Protein AF-A0A357B5M3-F1 (afdb_monomer)

Solvent-accessible surface area (backbone atoms only — not comparable to full-atom values): 11924 Å² total; per-residue (Å²): 142,84,88,86,86,82,81,76,85,78,74,76,58,60,65,60,53,53,30,57,77,68,44,47,56,56,53,51,52,48,52,53,52,46,70,46,40,55,79,72,40,56,68,73,55,37,76,42,39,46,74,72,49,69,55,94,36,32,37,34,30,29,18,61,39,66,69,58,34,52,59,49,55,77,48,38,65,62,49,44,50,53,50,23,57,75,67,75,37,92,61,58,81,45,78,45,68,43,78,40,92,61,85,69,78,75,75,69,77,79,70,73,77,51,83,64,67,63,63,76,70,61,90,83,50,64,88,79,45,78,66,83,55,40,68,53,49,54,50,50,52,52,53,48,53,40,50,40,55,51,39,42,75,73,70,26,46,60,12,76,82,81,58,47,58,29,86,64,88,81,79,49,59,31,72,66,62,67,6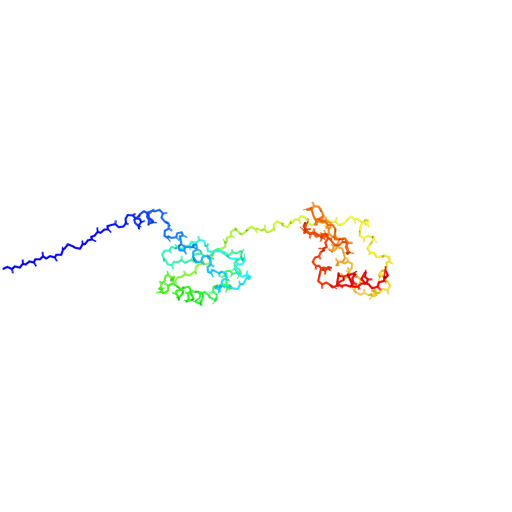9,67,53,73,69,71,64,69,72,68,66,74,81,76,71,134

Structure (mmCIF, N/CA/C/O backbone):
data_AF-A0A357B5M3-F1
#
_entry.id   AF-A0A357B5M3-F1
#
loop_
_atom_site.group_PDB
_atom_site.id
_atom_site.type_symbol
_atom_site.label_atom_id
_atom_site.label_alt_id
_atom_site.label_comp_id
_atom_site.label_asym_id
_atom_site.label_entity_id
_atom_site.label_seq_id
_atom_site.pdbx_PDB_ins_code
_atom_site.Cartn_x
_atom_site.Cartn_y
_atom_site.Cartn_z
_atom_site.occupancy
_atom_site.B_iso_or_equiv
_atom_site.auth_seq_id
_atom_site.auth_comp_id
_atom_site.auth_asym_id
_atom_site.auth_atom_id
_atom_site.pdbx_PDB_model_num
ATOM 1 N N . MET A 1 1 ? -26.987 5.332 65.305 1.00 38.72 1 MET A N 1
ATOM 2 C CA . MET A 1 1 ? -25.862 6.065 64.687 1.00 38.72 1 MET A CA 1
ATOM 3 C C . MET A 1 1 ? -25.404 5.285 63.466 1.00 38.72 1 MET A C 1
ATOM 5 O O . MET A 1 1 ? -24.735 4.279 63.637 1.00 38.72 1 MET A O 1
ATOM 9 N N . PHE A 1 2 ? -25.804 5.698 62.264 1.00 34.47 2 PHE A N 1
ATOM 10 C CA . PHE A 1 2 ? -25.263 5.166 61.011 1.00 34.47 2 PHE A CA 1
ATOM 11 C C . PHE A 1 2 ? -24.730 6.348 60.206 1.00 34.47 2 PHE A C 1
ATOM 13 O O . PHE A 1 2 ? -25.497 7.199 59.765 1.00 34.47 2 PHE A O 1
ATOM 20 N N . THR A 1 3 ? -23.412 6.435 60.084 1.00 36.38 3 THR A N 1
ATOM 21 C CA . THR A 1 3 ? -22.715 7.397 59.231 1.00 36.38 3 THR A CA 1
ATOM 22 C C . THR A 1 3 ? -22.584 6.794 57.837 1.00 36.38 3 THR A C 1
ATOM 24 O O . THR A 1 3 ? -21.816 5.862 57.617 1.00 36.38 3 THR A O 1
ATOM 27 N N . ILE A 1 4 ? -23.363 7.315 56.889 1.00 45.50 4 ILE A N 1
ATOM 28 C CA . ILE A 1 4 ? -23.175 7.061 55.460 1.00 45.50 4 ILE A CA 1
ATOM 29 C C . ILE A 1 4 ? -22.206 8.127 54.951 1.00 45.50 4 ILE A C 1
ATOM 31 O O . ILE A 1 4 ? -22.577 9.292 54.829 1.00 45.50 4 ILE A O 1
ATOM 35 N N . THR A 1 5 ? -20.976 7.726 54.640 1.00 46.34 5 THR A N 1
ATOM 36 C CA . THR A 1 5 ? -20.009 8.577 53.938 1.00 46.34 5 THR A CA 1
ATOM 37 C C . THR A 1 5 ? -19.699 7.941 52.591 1.00 46.34 5 THR A C 1
ATOM 39 O O . THR A 1 5 ? -18.803 7.112 52.478 1.00 46.34 5 THR A O 1
ATOM 42 N N . ILE A 1 6 ? -20.445 8.326 51.556 1.00 50.06 6 ILE A N 1
ATOM 43 C CA . ILE A 1 6 ? -20.036 8.118 50.164 1.00 50.06 6 ILE A CA 1
ATOM 44 C C . ILE A 1 6 ? -20.149 9.468 49.464 1.00 50.06 6 ILE A C 1
ATOM 46 O O . ILE A 1 6 ? -21.193 9.826 48.932 1.00 50.06 6 ILE A O 1
ATOM 50 N N . ILE A 1 7 ? -19.058 10.230 49.482 1.00 44.91 7 ILE A N 1
ATOM 51 C CA . ILE A 1 7 ? -18.835 11.314 48.525 1.00 44.91 7 ILE A CA 1
ATOM 52 C C . ILE A 1 7 ? -17.726 10.809 47.607 1.00 44.91 7 ILE A C 1
ATOM 54 O O . ILE A 1 7 ? -16.539 11.024 47.845 1.00 44.91 7 ILE A O 1
ATOM 58 N N . LEU A 1 8 ? -18.124 10.040 46.590 1.00 46.31 8 LEU A N 1
ATOM 59 C CA . LEU A 1 8 ? -17.247 9.724 45.473 1.00 46.31 8 LEU A CA 1
ATOM 60 C C . LEU A 1 8 ? -17.002 11.020 44.705 1.00 46.31 8 LEU A C 1
ATOM 62 O O . LEU A 1 8 ? -17.921 11.664 44.201 1.00 46.31 8 LEU A O 1
ATOM 66 N N . ASN A 1 9 ? -15.731 11.393 44.680 1.00 45.12 9 ASN A N 1
ATOM 67 C CA . ASN A 1 9 ? -15.162 12.556 44.028 1.00 45.12 9 ASN A CA 1
ATOM 68 C C . ASN A 1 9 ? -15.355 12.420 42.505 1.00 45.12 9 ASN A C 1
ATOM 70 O O . ASN A 1 9 ? -14.485 11.919 41.795 1.00 45.12 9 ASN A O 1
ATOM 74 N N . ASN A 1 10 ? -16.532 12.799 42.004 1.00 49.50 10 ASN A N 1
ATOM 75 C CA . ASN A 1 10 ? -16.871 12.757 40.585 1.00 49.50 10 ASN A CA 1
ATOM 76 C C . ASN A 1 10 ? -16.259 13.981 39.890 1.00 49.50 10 ASN A C 1
ATOM 78 O O . ASN A 1 10 ? -16.941 14.949 39.552 1.00 49.50 10 ASN A O 1
ATOM 82 N N . LYS A 1 11 ? -14.929 13.977 39.759 1.00 51.88 11 LYS A N 1
ATOM 83 C CA . LYS A 1 11 ? -14.200 14.986 38.993 1.00 51.88 11 LYS A CA 1
ATOM 84 C C . LYS A 1 11 ? -14.450 14.676 37.521 1.00 51.88 11 LYS A C 1
ATOM 86 O O . LYS A 1 11 ? -13.760 13.858 36.926 1.00 51.88 11 LYS A O 1
ATOM 91 N N . ILE A 1 12 ? -15.508 15.273 36.981 1.00 58.16 12 ILE A N 1
ATOM 92 C CA . ILE A 1 12 ? -15.841 15.205 35.561 1.00 58.16 12 ILE A CA 1
ATOM 93 C C . ILE A 1 12 ? -14.609 15.687 34.790 1.00 58.16 12 ILE A C 1
ATOM 95 O O . ILE A 1 12 ? -14.233 16.858 34.881 1.00 58.16 12 ILE A O 1
ATOM 99 N N . ASP A 1 13 ? -13.946 14.767 34.090 1.00 66.88 13 ASP A N 1
ATOM 100 C CA . ASP A 1 13 ? -12.761 15.079 33.303 1.00 66.88 13 ASP A CA 1
ATOM 101 C C . ASP A 1 13 ? -13.209 15.749 32.000 1.00 66.88 13 ASP A C 1
ATOM 103 O O . ASP A 1 13 ? -13.539 15.112 30.998 1.00 66.88 13 ASP A O 1
ATOM 107 N N . TRP A 1 14 ? -13.318 17.077 32.048 1.00 61.09 14 TRP A N 1
ATOM 108 C CA . TRP A 1 14 ? -13.760 17.907 30.927 1.00 61.09 14 TRP A CA 1
ATOM 109 C C . TRP A 1 14 ? -12.903 17.709 29.674 1.00 61.09 14 TRP A C 1
ATOM 111 O O . TRP A 1 14 ? -13.393 17.919 28.566 1.00 61.09 14 TRP A O 1
ATOM 121 N N . ILE A 1 15 ? -11.654 17.263 29.834 1.00 63.81 15 ILE A N 1
ATOM 122 C CA . ILE A 1 15 ? -10.759 16.937 28.724 1.00 63.81 15 ILE A CA 1
ATOM 123 C C . ILE A 1 15 ? -11.294 15.727 27.958 1.00 63.81 15 ILE A C 1
ATOM 125 O O . ILE A 1 15 ? -11.363 15.774 26.733 1.00 63.81 15 ILE A O 1
ATOM 129 N N . ASP A 1 16 ? -11.751 14.687 28.655 1.00 60.06 16 ASP A N 1
ATOM 130 C CA . ASP A 1 16 ? -12.346 13.501 28.032 1.00 60.06 16 ASP A CA 1
ATOM 131 C C . ASP A 1 16 ? -13.676 13.826 27.336 1.00 60.06 16 ASP A C 1
ATOM 133 O O . ASP A 1 16 ? -13.957 13.316 26.246 1.00 60.06 16 ASP A O 1
ATOM 137 N N . ILE A 1 17 ? -14.482 14.720 27.919 1.00 62.97 17 ILE A N 1
ATOM 138 C CA . ILE A 1 17 ? -15.738 15.183 27.309 1.00 62.97 17 ILE A CA 1
ATOM 139 C C . ILE A 1 17 ? -15.458 15.981 26.033 1.00 62.97 17 ILE A C 1
ATOM 141 O O . ILE A 1 17 ? -16.047 15.686 24.994 1.00 62.97 17 ILE A O 1
ATOM 145 N N . LEU A 1 18 ? -14.536 16.945 26.076 1.00 57.81 18 LEU A N 1
ATOM 146 C CA . LEU A 1 18 ? -14.163 17.754 24.913 1.00 57.81 18 LEU A CA 1
ATOM 147 C C . LEU A 1 18 ? -13.449 16.922 23.840 1.00 57.81 18 LEU A C 1
ATOM 149 O O . LEU A 1 18 ? -13.677 17.127 22.647 1.00 57.81 18 LEU A O 1
ATOM 153 N N . ALA A 1 19 ? -12.624 15.950 24.233 1.00 60.03 19 ALA A N 1
ATOM 154 C CA . ALA A 1 19 ? -11.964 15.034 23.309 1.00 60.03 19 ALA A CA 1
ATOM 155 C C . ALA A 1 19 ? -12.961 14.108 22.599 1.00 60.03 19 ALA A C 1
ATOM 157 O O . ALA A 1 19 ? -12.800 13.833 21.407 1.00 60.03 19 ALA A O 1
ATOM 158 N N . ASN A 1 20 ? -14.009 13.661 23.299 1.00 60.47 20 ASN A N 1
ATOM 159 C CA . ASN A 1 20 ? -15.094 12.888 22.700 1.00 60.47 20 ASN A CA 1
ATOM 160 C C . ASN A 1 20 ? -15.997 13.750 21.808 1.00 60.47 20 ASN A C 1
ATOM 162 O O . ASN A 1 20 ? -16.301 13.337 20.691 1.00 60.47 20 ASN A O 1
ATOM 166 N N . GLN A 1 21 ? -16.388 14.948 22.256 1.00 61.28 21 GLN A N 1
ATOM 167 C CA . GLN A 1 21 ? -17.252 15.854 21.486 1.00 61.28 21 GLN A CA 1
ATOM 168 C C . GLN A 1 21 ? -16.599 16.314 20.176 1.00 61.28 21 GLN A C 1
ATOM 170 O O . GLN A 1 21 ? -17.284 16.447 19.167 1.00 61.28 21 GLN A O 1
ATOM 175 N N . ASN A 1 22 ? -15.274 16.478 20.167 1.00 61.12 22 ASN A N 1
ATOM 176 C CA . ASN A 1 22 ? -14.520 16.892 18.982 1.00 61.12 22 ASN A CA 1
ATOM 177 C C . ASN A 1 22 ? -13.958 15.718 18.159 1.00 61.12 22 ASN A C 1
ATOM 179 O O . ASN A 1 22 ? -13.207 15.938 17.211 1.00 61.12 22 ASN A O 1
ATOM 183 N N . GLY A 1 23 ? -14.258 14.463 18.518 1.00 66.06 23 GLY A N 1
ATOM 184 C CA . GLY A 1 23 ? -13.745 13.282 17.810 1.00 66.06 23 GLY A CA 1
ATOM 185 C C . GLY A 1 23 ? -12.222 13.083 17.894 1.00 66.06 23 GLY A C 1
ATOM 186 O O . GLY A 1 23 ? -11.675 12.239 17.183 1.00 66.06 23 GLY A O 1
ATOM 187 N N . LEU A 1 24 ? -11.529 13.814 18.775 1.00 72.94 24 LEU A N 1
ATOM 188 C CA . LEU A 1 24 ? -10.069 13.775 18.935 1.00 72.94 24 LEU A CA 1
ATOM 189 C C . LEU A 1 24 ? -9.580 12.390 19.360 1.00 72.94 24 LEU A C 1
ATOM 191 O O . LEU A 1 24 ? -8.528 11.941 18.913 1.00 72.94 24 LEU A O 1
ATOM 195 N N . ARG A 1 25 ? -10.372 11.676 20.168 1.00 73.62 25 ARG A N 1
ATOM 196 C CA . ARG A 1 25 ? -10.047 10.308 20.589 1.00 73.62 25 ARG A CA 1
ATOM 197 C C . ARG A 1 25 ? -10.037 9.334 19.409 1.00 73.62 25 ARG A C 1
ATOM 199 O O . ARG A 1 25 ? -9.104 8.548 19.277 1.00 73.62 25 ARG A O 1
ATOM 206 N N . ALA A 1 26 ? -11.021 9.443 18.516 1.00 73.81 26 ALA A N 1
ATOM 207 C CA . ALA A 1 26 ? -11.081 8.635 17.301 1.00 73.81 26 ALA A CA 1
ATOM 208 C C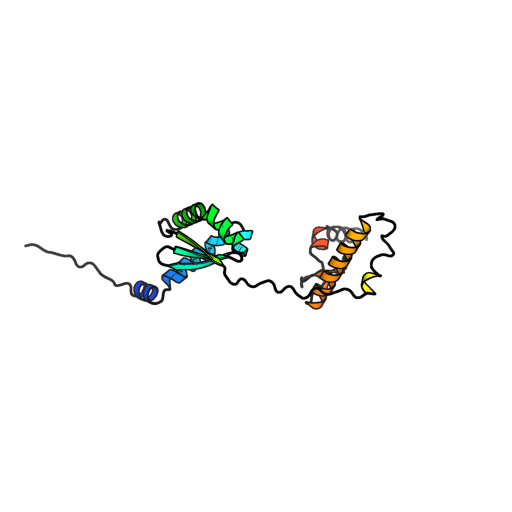 . ALA A 1 26 ? -9.933 8.982 16.340 1.00 73.81 26 ALA A C 1
ATOM 210 O O . ALA A 1 26 ? -9.322 8.087 15.761 1.00 73.81 26 ALA A O 1
ATOM 211 N N . ALA A 1 27 ? -9.592 10.268 16.209 1.00 77.81 27 ALA A N 1
ATOM 212 C CA . ALA A 1 27 ? -8.460 10.709 15.398 1.00 77.81 27 ALA A CA 1
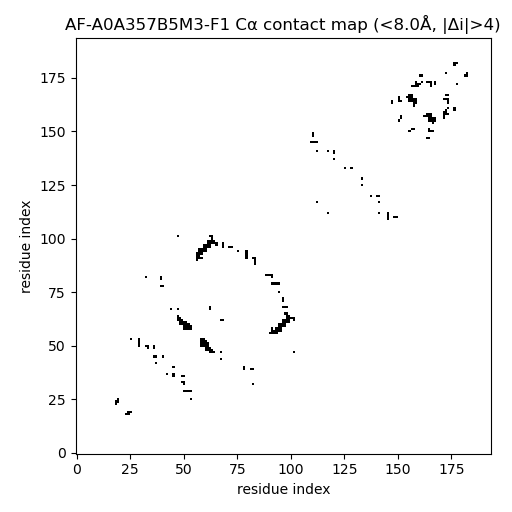ATOM 213 C C . ALA A 1 27 ? -7.116 10.188 15.939 1.00 77.81 27 ALA A C 1
ATOM 215 O O . ALA A 1 27 ? -6.305 9.681 15.164 1.00 77.81 27 ALA A O 1
ATOM 216 N N . ALA A 1 28 ? -6.901 10.243 17.257 1.00 84.69 28 ALA A N 1
ATOM 217 C CA . ALA A 1 28 ? -5.705 9.702 17.904 1.00 84.69 28 ALA A CA 1
ATOM 218 C C . ALA A 1 28 ? -5.584 8.184 17.696 1.00 84.69 28 ALA A C 1
ATOM 220 O O . ALA A 1 28 ? -4.521 7.689 17.334 1.00 84.69 28 ALA A O 1
ATOM 221 N N . GLN A 1 29 ? -6.696 7.458 17.832 1.00 84.56 29 GLN A N 1
ATOM 222 C CA . GLN A 1 29 ? -6.748 6.013 17.595 1.00 84.56 29 GLN A CA 1
ATOM 223 C C . GLN A 1 29 ? -6.435 5.661 16.137 1.00 84.56 29 GLN A C 1
ATOM 225 O O . GLN A 1 29 ? -5.662 4.744 15.867 1.00 84.56 29 GLN A O 1
ATOM 230 N N . ILE A 1 30 ? -6.990 6.411 15.181 1.00 90.12 30 ILE A N 1
ATOM 231 C CA . ILE A 1 30 ? -6.671 6.242 13.760 1.00 90.12 30 ILE A CA 1
ATOM 232 C C . ILE A 1 30 ? -5.186 6.516 13.509 1.00 90.12 30 ILE A C 1
ATOM 234 O O . ILE A 1 30 ? -4.553 5.747 12.791 1.00 90.12 30 ILE A O 1
ATOM 238 N N . ALA A 1 31 ? -4.621 7.571 14.100 1.00 89.06 31 ALA A N 1
ATOM 239 C CA . ALA A 1 31 ? -3.208 7.905 13.946 1.00 89.06 31 ALA A CA 1
ATOM 240 C C . ALA A 1 31 ? -2.294 6.794 14.487 1.00 89.06 31 ALA A C 1
ATOM 242 O O . ALA A 1 31 ? -1.324 6.421 13.828 1.00 89.06 31 ALA A O 1
ATOM 243 N N . GLU A 1 32 ? -2.637 6.213 15.635 1.00 91.50 32 GLU A N 1
ATOM 244 C CA . GLU A 1 32 ? -1.884 5.112 16.235 1.00 91.50 32 GLU A CA 1
ATOM 245 C C . GLU A 1 32 ? -1.944 3.841 15.375 1.00 91.50 32 GLU A C 1
ATOM 247 O O . GLU A 1 32 ? -0.908 3.262 15.037 1.00 91.50 32 GLU A O 1
ATOM 252 N N . ILE A 1 33 ? -3.143 3.446 14.927 1.00 93.38 33 ILE A N 1
ATOM 253 C CA . ILE A 1 33 ? -3.315 2.298 14.021 1.00 93.38 33 ILE A CA 1
ATOM 254 C C . ILE A 1 33 ? -2.590 2.551 12.693 1.00 93.38 33 ILE A C 1
ATOM 256 O O . ILE A 1 33 ? -1.934 1.652 12.167 1.00 93.38 33 ILE A O 1
ATOM 260 N N . SER A 1 34 ? -2.665 3.773 12.162 1.00 93.38 34 SER A N 1
ATOM 261 C CA . SER A 1 34 ? -1.972 4.177 10.936 1.00 93.38 34 SER A CA 1
ATOM 262 C C . SER A 1 34 ? -0.451 4.058 11.082 1.00 93.38 34 SER A C 1
ATOM 264 O O . SER A 1 34 ? 0.210 3.523 10.194 1.00 93.38 34 SER A O 1
ATOM 266 N N . GLY A 1 35 ? 0.108 4.451 12.232 1.00 92.81 35 GLY A N 1
ATOM 267 C CA . GLY A 1 35 ? 1.532 4.284 12.535 1.00 92.81 35 GLY A CA 1
ATOM 268 C C . GLY A 1 35 ? 1.969 2.819 12.656 1.00 92.81 35 GLY A C 1
ATOM 269 O O . GLY A 1 35 ? 3.090 2.469 12.280 1.00 92.81 35 GLY A O 1
ATOM 270 N N . LEU A 1 36 ? 1.085 1.940 13.136 1.00 94.06 36 LEU A N 1
ATOM 271 C CA . LEU A 1 36 ? 1.343 0.499 13.225 1.00 94.06 36 LEU A CA 1
ATOM 272 C C . LEU A 1 36 ? 1.150 -0.234 11.892 1.00 94.06 36 LEU A C 1
ATOM 274 O O . LEU A 1 36 ? 1.754 -1.289 11.688 1.00 94.06 36 LEU A O 1
ATOM 278 N N . TRP A 1 37 ? 0.350 0.315 10.977 1.00 95.06 37 TRP A N 1
ATOM 279 C CA . TRP A 1 37 ? -0.048 -0.341 9.732 1.00 95.06 37 TRP A CA 1
ATOM 280 C C . TRP A 1 37 ? 1.131 -0.926 8.929 1.00 95.06 37 TRP A C 1
ATOM 282 O O . TRP A 1 37 ? 1.087 -2.124 8.633 1.00 95.06 37 TRP A O 1
ATOM 292 N N . PRO A 1 38 ? 2.243 -0.200 8.671 1.00 94.12 38 PRO A N 1
ATOM 293 C CA . PRO A 1 38 ? 3.373 -0.732 7.900 1.00 94.12 38 PRO A CA 1
ATOM 294 C C . PRO A 1 38 ? 4.120 -1.896 8.563 1.00 94.12 38 PRO A C 1
ATOM 296 O O . PRO A 1 38 ? 4.884 -2.586 7.895 1.00 94.12 38 PRO A O 1
ATOM 299 N N . ARG A 1 39 ? 3.937 -2.105 9.873 1.00 94.25 39 ARG A N 1
ATOM 300 C CA . ARG A 1 39 ? 4.517 -3.238 10.615 1.00 94.25 39 ARG A CA 1
ATOM 301 C C . ARG A 1 39 ? 3.603 -4.462 10.601 1.00 94.25 39 ARG A C 1
ATOM 303 O O . ARG A 1 39 ? 4.071 -5.584 10.775 1.00 94.25 39 ARG A O 1
ATOM 310 N N . LEU A 1 40 ? 2.301 -4.244 10.430 1.00 94.31 40 LEU A N 1
ATOM 311 C CA . LEU A 1 40 ? 1.289 -5.298 10.409 1.00 94.31 40 LEU A CA 1
ATOM 312 C C . LEU A 1 40 ? 1.198 -5.966 9.037 1.00 94.31 40 LEU A C 1
ATOM 314 O O . LEU A 1 40 ? 1.025 -7.185 8.962 1.00 94.31 40 LEU A O 1
ATOM 318 N N . VAL A 1 41 ? 1.333 -5.175 7.970 1.00 94.62 41 VAL A N 1
ATOM 319 C CA . VAL A 1 41 ? 1.278 -5.639 6.579 1.00 94.62 41 VAL A CA 1
ATOM 320 C C . VAL A 1 41 ? 2.655 -5.579 5.914 1.00 94.62 41 VAL A C 1
ATOM 322 O O . VAL A 1 41 ? 3.559 -4.894 6.380 1.00 94.62 41 VAL A O 1
ATOM 325 N N . LYS A 1 42 ? 2.842 -6.302 4.802 1.00 91.56 42 LYS A N 1
ATOM 326 C CA . LYS A 1 42 ? 4.108 -6.253 4.046 1.00 91.56 42 LYS A CA 1
ATOM 327 C C . LYS A 1 42 ? 4.310 -4.865 3.406 1.00 91.56 42 LYS A C 1
ATOM 329 O O . LYS A 1 42 ? 3.313 -4.230 3.052 1.00 91.56 42 LYS A O 1
ATOM 334 N N . PRO A 1 43 ? 5.561 -4.432 3.143 1.00 89.38 43 PRO A N 1
ATOM 335 C CA . PRO A 1 43 ? 5.853 -3.104 2.590 1.00 89.38 43 PRO A CA 1
ATOM 336 C C . PRO A 1 43 ? 5.069 -2.746 1.317 1.00 89.38 43 PRO A C 1
ATOM 338 O O . PRO A 1 43 ? 4.595 -1.622 1.184 1.00 89.38 43 PRO A O 1
ATOM 341 N N . LEU A 1 44 ? 4.864 -3.711 0.411 1.00 89.75 44 LEU A N 1
ATOM 342 C CA . LEU A 1 44 ? 4.081 -3.506 -0.815 1.00 89.75 44 LEU A CA 1
ATOM 343 C C . LEU A 1 44 ? 2.614 -3.153 -0.524 1.00 89.75 44 LEU A C 1
ATOM 345 O O . LEU A 1 44 ? 2.067 -2.237 -1.132 1.00 89.75 44 LEU A O 1
ATOM 349 N N . PHE A 1 45 ? 1.990 -3.838 0.437 1.00 94.12 45 PHE A N 1
ATOM 350 C CA . PHE A 1 45 ? 0.618 -3.547 0.849 1.00 94.12 45 PHE A CA 1
ATOM 351 C C . PHE A 1 45 ? 0.525 -2.229 1.607 1.00 94.12 45 PHE A C 1
ATOM 353 O O . PHE A 1 45 ? -0.424 -1.482 1.391 1.00 94.12 45 PHE A O 1
ATOM 360 N N . ALA A 1 46 ? 1.512 -1.915 2.448 1.00 94.06 46 ALA A N 1
ATOM 361 C CA . ALA A 1 46 ? 1.561 -0.650 3.177 1.00 94.06 46 ALA A CA 1
ATOM 362 C C . ALA A 1 46 ? 1.622 0.557 2.228 1.00 94.06 46 ALA A C 1
ATOM 364 O O . ALA A 1 46 ? 0.963 1.559 2.467 1.00 94.06 46 ALA A O 1
ATOM 365 N N . ALA A 1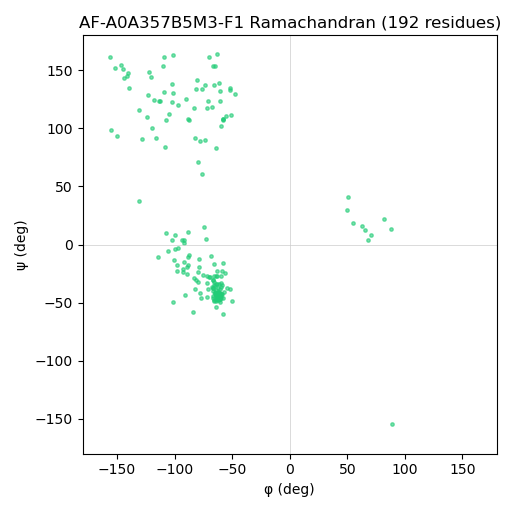 47 ? 2.365 0.449 1.123 1.00 90.62 47 ALA A N 1
ATOM 366 C CA . ALA A 1 47 ? 2.437 1.507 0.116 1.00 90.62 47 ALA A CA 1
ATOM 367 C C . ALA A 1 47 ? 1.123 1.683 -0.670 1.00 90.62 47 ALA A C 1
ATOM 369 O O . ALA A 1 47 ? 0.831 2.772 -1.162 1.00 90.62 47 ALA A O 1
ATOM 370 N N . ALA A 1 48 ? 0.336 0.614 -0.799 1.00 93.50 48 ALA A N 1
ATOM 371 C CA . ALA A 1 48 ? -0.877 0.577 -1.610 1.00 93.50 48 ALA A CA 1
ATOM 372 C C . ALA A 1 48 ? -2.180 0.568 -0.791 1.00 93.50 48 ALA A C 1
ATOM 374 O O . ALA A 1 48 ? -3.258 0.333 -1.343 1.00 93.50 48 ALA A O 1
ATOM 375 N N . SER A 1 49 ? -2.096 0.802 0.519 1.00 96.19 49 SER A N 1
ATOM 376 C CA . SER A 1 49 ? -3.250 0.878 1.409 1.00 96.19 49 SER A CA 1
ATOM 377 C C . SER A 1 49 ? -3.036 1.917 2.503 1.00 96.19 49 SER A C 1
ATOM 379 O O . SER A 1 49 ? -1.909 2.189 2.905 1.00 96.19 49 SER A O 1
ATOM 381 N N . ARG A 1 50 ? -4.122 2.513 2.993 1.00 95.00 50 ARG A N 1
ATOM 382 C CA . ARG A 1 50 ? -4.088 3.467 4.105 1.00 95.00 50 ARG A CA 1
ATOM 383 C C . ARG A 1 50 ? -5.319 3.312 4.980 1.00 95.00 50 ARG A C 1
ATOM 385 O O . ARG A 1 50 ? -6.418 3.071 4.485 1.00 95.00 50 ARG A O 1
ATOM 392 N N . VAL A 1 51 ? -5.143 3.481 6.282 1.00 96.25 51 VAL A N 1
ATOM 393 C CA . VAL A 1 51 ? -6.262 3.506 7.226 1.00 96.25 51 VAL A CA 1
ATOM 394 C C . VAL A 1 51 ? -7.031 4.811 7.024 1.00 96.25 51 VAL A C 1
ATOM 396 O O . VAL A 1 51 ? -6.441 5.886 7.080 1.00 96.25 51 VAL A O 1
ATOM 399 N N . SER A 1 52 ? -8.332 4.713 6.753 1.00 94.38 52 SER A N 1
ATOM 400 C CA . SER A 1 52 ? -9.190 5.864 6.444 1.00 94.38 52 SER A CA 1
ATOM 401 C C . SER A 1 52 ? -10.034 6.270 7.648 1.00 94.38 52 SER A C 1
ATOM 403 O O . SER A 1 52 ? -10.058 7.434 8.043 1.00 94.38 52 SER A O 1
ATOM 405 N N . SER A 1 53 ? -10.706 5.307 8.283 1.00 93.75 53 SER A N 1
ATOM 406 C CA . SER A 1 53 ? -11.527 5.592 9.458 1.00 93.75 53 SER A CA 1
ATOM 407 C C . SER A 1 53 ? -11.726 4.372 10.344 1.00 93.75 53 SER A C 1
ATOM 409 O O . SER A 1 53 ? -11.564 3.232 9.912 1.00 93.75 53 SER A O 1
ATOM 411 N N . LEU A 1 54 ? -12.117 4.622 11.590 1.00 92.94 54 LEU A N 1
ATOM 412 C CA . LEU A 1 54 ? -12.561 3.602 12.523 1.00 92.94 54 LEU A CA 1
ATOM 413 C C . LEU A 1 54 ? -13.884 4.050 13.141 1.00 92.94 54 LEU A C 1
ATOM 415 O O . LEU A 1 54 ? -13.940 5.076 13.818 1.00 92.94 54 LEU A O 1
ATOM 419 N N . ARG A 1 55 ? -14.961 3.304 12.883 1.00 90.44 55 ARG A N 1
ATOM 420 C CA . ARG A 1 55 ? -16.303 3.607 13.405 1.00 90.44 55 ARG A CA 1
ATOM 421 C C . ARG A 1 55 ? -16.989 2.324 13.831 1.00 90.44 55 ARG A C 1
ATOM 423 O O . ARG A 1 55 ? -16.950 1.348 13.094 1.00 90.44 55 ARG A O 1
ATOM 430 N N . ASN A 1 56 ? -17.623 2.320 15.003 1.00 90.12 56 ASN A N 1
ATOM 431 C CA . ASN A 1 56 ? -18.368 1.165 15.522 1.00 90.12 56 ASN A CA 1
ATOM 432 C C . ASN A 1 56 ? -17.560 -0.148 15.490 1.00 90.12 56 ASN A C 1
ATOM 434 O O . ASN A 1 56 ? -18.085 -1.196 15.125 1.00 90.12 56 ASN A O 1
ATOM 438 N N . HIS A 1 57 ? -16.269 -0.085 15.839 1.00 92.88 57 HIS A N 1
ATOM 439 C CA . HIS A 1 57 ? -15.331 -1.217 15.775 1.00 92.88 57 HIS A CA 1
ATOM 440 C C . HIS A 1 57 ? -15.083 -1.788 14.365 1.00 92.88 57 HIS A C 1
ATOM 442 O O . HIS A 1 57 ? -14.550 -2.893 14.234 1.00 92.88 57 HIS A O 1
ATOM 448 N N . VAL A 1 58 ? -15.443 -1.046 13.315 1.00 95.44 58 VAL A N 1
ATOM 449 C CA . VAL A 1 58 ? -15.166 -1.374 11.915 1.00 95.44 58 VAL A CA 1
ATOM 450 C C . VAL A 1 58 ? -14.040 -0.479 11.409 1.00 95.44 58 VAL A C 1
ATOM 452 O O . VAL A 1 58 ? -14.207 0.738 11.281 1.00 95.44 58 VAL A O 1
ATOM 455 N N . LEU A 1 59 ? -12.883 -1.082 11.136 1.00 96.19 59 LEU A N 1
ATOM 456 C CA . LEU A 1 59 ? -11.738 -0.391 10.552 1.00 96.19 59 LEU A CA 1
ATOM 457 C C . LEU A 1 59 ? -11.917 -0.323 9.037 1.00 96.19 59 LEU A C 1
ATOM 459 O O . LEU A 1 59 ? -11.955 -1.352 8.369 1.00 96.19 59 LEU A O 1
ATOM 463 N N . THR A 1 60 ? -12.007 0.882 8.490 1.00 97.25 60 THR A N 1
ATOM 464 C CA . THR A 1 60 ? -12.074 1.103 7.045 1.00 97.25 60 THR A CA 1
ATOM 465 C C . THR A 1 60 ? -10.687 1.425 6.515 1.00 97.25 60 THR A C 1
ATOM 467 O O . THR A 1 60 ? -10.066 2.414 6.915 1.00 97.25 60 THR A O 1
ATOM 470 N N . VAL A 1 61 ? -10.214 0.593 5.595 1.00 97.44 61 VAL A N 1
ATOM 471 C CA . VAL A 1 61 ? -8.921 0.719 4.929 1.00 97.44 61 VAL A CA 1
ATOM 472 C C . VAL A 1 61 ? -9.167 1.017 3.459 1.00 97.44 61 VAL A C 1
ATOM 474 O O . VAL A 1 61 ? -9.839 0.265 2.755 1.00 97.44 61 VAL A O 1
ATOM 477 N N . GLU A 1 62 ? -8.614 2.124 2.990 1.00 97.50 62 GLU A N 1
ATOM 478 C CA . GLU A 1 62 ? -8.594 2.452 1.572 1.00 97.50 62 GLU A CA 1
ATOM 479 C C . GLU A 1 62 ? -7.456 1.701 0.885 1.00 97.50 62 GLU A C 1
ATOM 481 O O . GLU A 1 62 ? -6.330 1.688 1.381 1.00 97.50 62 GLU A O 1
ATOM 486 N N . VAL A 1 63 ? -7.739 1.098 -0.267 1.00 97.50 63 VAL A N 1
ATOM 487 C CA . VAL A 1 63 ? -6.776 0.348 -1.082 1.00 97.50 63 VAL A CA 1
ATOM 488 C C . VAL A 1 63 ? -6.672 0.928 -2.488 1.00 97.50 63 VAL A C 1
ATOM 490 O O . VAL A 1 63 ? -7.644 1.462 -3.024 1.00 97.50 63 VAL A O 1
ATOM 493 N N . ALA A 1 64 ? -5.487 0.824 -3.091 1.00 95.00 64 ALA A N 1
ATOM 494 C CA . ALA A 1 64 ? -5.213 1.357 -4.425 1.00 95.00 64 ALA A CA 1
ATOM 495 C C . ALA A 1 64 ? -5.926 0.589 -5.546 1.00 95.00 64 ALA A C 1
ATOM 497 O O . ALA A 1 64 ? -6.216 1.160 -6.597 1.00 95.00 64 ALA A O 1
ATOM 498 N N . SER A 1 65 ? -6.208 -0.700 -5.338 1.00 94.56 65 SER A N 1
ATOM 499 C CA . SER A 1 65 ? -6.950 -1.527 -6.287 1.00 94.56 65 SER A CA 1
ATOM 500 C C . SER A 1 65 ? -7.815 -2.577 -5.575 1.00 94.56 65 SER A C 1
ATOM 502 O O . SER A 1 65 ? -7.475 -3.008 -4.468 1.00 94.56 65 SER A O 1
ATOM 504 N N . PRO A 1 66 ? -8.905 -3.048 -6.211 1.00 94.88 66 PRO A N 1
ATOM 505 C CA . PRO A 1 66 ? -9.736 -4.123 -5.667 1.00 94.88 66 PRO A CA 1
ATOM 506 C C . PRO A 1 66 ? -8.972 -5.433 -5.440 1.00 94.88 66 PRO A C 1
ATOM 508 O O . PRO A 1 66 ? -9.256 -6.144 -4.482 1.00 94.88 66 PRO A O 1
ATOM 511 N N . VAL A 1 67 ? -7.975 -5.731 -6.284 1.00 95.50 67 VAL A N 1
ATOM 512 C CA . VAL A 1 67 ? -7.124 -6.930 -6.163 1.00 95.50 67 VAL A CA 1
ATOM 513 C C . VAL A 1 67 ? -6.380 -6.923 -4.829 1.00 95.50 67 VAL A C 1
ATOM 515 O O . VAL A 1 67 ? -6.403 -7.907 -4.099 1.00 95.50 67 VAL A O 1
ATOM 518 N N . ILE A 1 68 ? -5.809 -5.773 -4.462 1.00 95.56 68 ILE A N 1
ATOM 519 C CA . ILE A 1 68 ? -5.127 -5.594 -3.177 1.00 95.56 68 ILE A CA 1
ATOM 520 C C . ILE A 1 68 ? -6.111 -5.736 -2.012 1.00 95.56 68 ILE A C 1
ATOM 522 O O . ILE A 1 68 ? -5.781 -6.348 -0.998 1.00 95.56 68 ILE A O 1
ATOM 526 N N . GLY A 1 69 ? -7.330 -5.210 -2.161 1.00 96.81 69 GLY A N 1
ATOM 527 C CA . GLY A 1 69 ? -8.396 -5.397 -1.175 1.00 96.81 69 GLY A CA 1
ATOM 528 C C . GLY A 1 69 ? -8.748 -6.870 -0.959 1.00 96.81 69 GLY A C 1
ATOM 529 O O . GLY A 1 69 ? -8.884 -7.301 0.185 1.00 96.81 69 GLY A O 1
ATOM 530 N N . TYR A 1 70 ? -8.832 -7.655 -2.035 1.00 97.56 70 TYR A N 1
ATOM 531 C CA . TYR A 1 70 ? -9.075 -9.094 -1.954 1.00 97.56 70 TYR A CA 1
ATOM 532 C C . TYR A 1 70 ? -7.924 -9.826 -1.252 1.00 97.56 70 TYR A C 1
ATOM 534 O O . TYR A 1 70 ? -8.167 -10.564 -0.301 1.00 97.56 70 TYR A O 1
ATOM 542 N N . GLU A 1 71 ? -6.673 -9.572 -1.637 1.00 96.56 71 GLU A N 1
ATOM 543 C CA . GLU A 1 71 ? -5.506 -10.190 -0.990 1.00 96.56 71 GLU A CA 1
ATOM 544 C C . GLU A 1 71 ? -5.433 -9.868 0.510 1.00 96.56 71 GLU A C 1
ATOM 546 O O . GLU A 1 71 ? -5.209 -10.756 1.334 1.00 96.56 71 GLU A O 1
ATOM 551 N N . LEU A 1 72 ? -5.694 -8.612 0.887 1.00 96.75 72 LEU A N 1
ATOM 552 C CA . LEU A 1 72 ? -5.750 -8.199 2.289 1.00 96.75 72 LEU A CA 1
ATOM 553 C C . LEU A 1 72 ? -6.929 -8.825 3.042 1.00 96.75 72 LEU A C 1
ATOM 555 O O . LEU A 1 72 ? -6.809 -9.097 4.237 1.00 96.75 72 LEU A O 1
ATOM 559 N N . SER A 1 73 ? -8.046 -9.101 2.365 1.00 97.00 73 SER A N 1
ATOM 560 C CA . SER A 1 73 ? -9.195 -9.775 2.976 1.00 97.00 73 SER A CA 1
ATOM 561 C C . SER A 1 73 ? -8.869 -11.207 3.409 1.00 97.00 73 SER A C 1
ATOM 563 O O . SER A 1 73 ? -9.290 -11.617 4.492 1.00 97.00 73 SER A O 1
ATOM 565 N N . VAL A 1 74 ? -8.028 -11.919 2.646 1.00 97.31 74 VAL A N 1
ATOM 566 C CA . VAL A 1 74 ? -7.578 -13.286 2.969 1.00 97.31 74 VAL A CA 1
ATOM 567 C C . VAL A 1 74 ? -6.800 -13.323 4.287 1.00 97.31 74 VAL A C 1
ATOM 569 O O . VAL A 1 74 ? -6.954 -14.251 5.075 1.00 97.31 74 VAL A O 1
ATOM 572 N N . VAL A 1 75 ? -5.998 -12.292 4.562 1.00 96.38 75 VAL A N 1
ATOM 573 C CA . VAL A 1 75 ? -5.177 -12.185 5.784 1.00 96.38 75 VAL A CA 1
ATOM 574 C C . VAL A 1 75 ? -5.799 -11.285 6.860 1.00 96.38 75 VAL A C 1
ATOM 576 O O . VAL A 1 75 ? -5.164 -10.981 7.872 1.00 96.38 75 VAL A O 1
ATOM 579 N N . SER A 1 76 ? -7.047 -10.852 6.671 1.00 96.25 76 SER A N 1
ATOM 580 C CA . SER A 1 76 ? -7.702 -9.861 7.533 1.00 96.25 76 SER A CA 1
ATOM 581 C C . SER A 1 76 ? -7.893 -10.335 8.974 1.00 96.25 76 SER A C 1
ATOM 583 O O . SER A 1 76 ? -7.771 -9.533 9.901 1.00 96.25 76 SER A O 1
ATOM 585 N N . SER A 1 77 ? -8.133 -11.632 9.183 1.00 96.75 77 SER A N 1
ATOM 586 C CA . SER A 1 77 ? -8.242 -12.242 10.513 1.00 96.75 77 SER A CA 1
ATOM 587 C C . SER A 1 77 ? -6.944 -12.088 11.308 1.00 96.75 77 SER A C 1
ATOM 589 O O . SER A 1 77 ? -6.973 -11.588 12.430 1.00 96.75 77 SER A O 1
ATOM 591 N N . GLN A 1 78 ? -5.804 -12.403 10.688 1.00 96.62 78 GLN A N 1
ATOM 592 C CA . GLN A 1 78 ? -4.480 -12.277 11.303 1.00 96.62 78 GLN A CA 1
ATOM 593 C C . GLN A 1 78 ? -4.129 -10.817 11.602 1.00 96.62 78 GLN A C 1
ATOM 595 O O . GLN A 1 78 ? -3.567 -10.507 12.653 1.00 96.62 78 GLN A O 1
ATOM 600 N N . ILE A 1 79 ? -4.465 -9.899 10.688 1.00 95.94 79 ILE A N 1
ATOM 601 C CA . ILE A 1 79 ? -4.261 -8.460 10.902 1.00 95.94 79 ILE A CA 1
ATOM 602 C C . ILE A 1 79 ? -5.094 -7.990 12.100 1.00 95.94 79 ILE A C 1
ATOM 604 O O . ILE A 1 79 ? -4.570 -7.314 12.984 1.00 95.94 79 ILE A O 1
ATOM 608 N N . LYS A 1 80 ? -6.369 -8.388 12.165 1.00 95.94 80 LYS A N 1
ATOM 609 C CA . LYS A 1 80 ? -7.279 -8.047 13.264 1.00 95.94 80 LYS A CA 1
ATOM 610 C C . LYS A 1 80 ? -6.762 -8.548 14.612 1.00 95.94 80 LYS A C 1
ATOM 612 O O . LYS A 1 80 ? -6.757 -7.785 15.574 1.00 95.94 80 LYS A O 1
ATOM 617 N N . GLU A 1 81 ? -6.308 -9.797 14.679 1.00 95.56 81 GLU A N 1
ATOM 618 C CA . GLU A 1 81 ? -5.734 -10.384 15.895 1.00 95.56 81 GLU A CA 1
ATOM 619 C C . GLU A 1 81 ? -4.500 -9.617 16.367 1.00 95.56 81 GLU A C 1
ATOM 621 O O . GLU A 1 81 ? -4.422 -9.251 17.538 1.00 95.56 81 GLU A O 1
ATOM 626 N N . LYS A 1 82 ? -3.574 -9.295 15.456 1.00 95.38 82 LYS A N 1
ATOM 627 C CA . LYS A 1 82 ? -2.376 -8.514 15.792 1.00 95.38 82 LYS A CA 1
ATOM 628 C C . LYS A 1 82 ? -2.719 -7.122 16.313 1.00 95.38 82 LYS A C 1
ATOM 630 O O . LYS A 1 82 ? -2.116 -6.689 17.290 1.00 95.38 82 LYS A O 1
ATOM 635 N N . ILE A 1 83 ? -3.690 -6.439 15.702 1.00 94.12 83 ILE A N 1
ATOM 636 C CA . ILE A 1 83 ? -4.128 -5.126 16.186 1.00 94.12 83 ILE A CA 1
ATOM 637 C C . ILE A 1 83 ? -4.740 -5.265 17.583 1.00 94.12 83 ILE A C 1
ATOM 639 O O . ILE A 1 83 ? -4.275 -4.621 18.517 1.00 94.12 83 ILE A O 1
ATOM 643 N N . ASN A 1 84 ? -5.726 -6.143 17.766 1.00 94.62 84 ASN A N 1
ATOM 644 C CA . ASN A 1 84 ? -6.374 -6.322 19.069 1.00 94.62 84 ASN A CA 1
ATOM 645 C C . ASN A 1 84 ? -5.377 -6.735 20.167 1.00 94.62 84 ASN A C 1
ATOM 647 O O . ASN A 1 84 ? -5.490 -6.279 21.306 1.00 94.62 84 ASN A O 1
ATOM 651 N N . TYR A 1 85 ? -4.359 -7.527 19.818 1.00 93.94 85 TYR A N 1
ATOM 652 C CA . TYR A 1 85 ? -3.256 -7.867 20.713 1.00 93.94 85 TYR A CA 1
ATOM 653 C C . TYR A 1 85 ? -2.433 -6.633 21.117 1.00 93.94 85 TYR A C 1
ATOM 655 O O . TYR A 1 85 ? -2.198 -6.421 22.307 1.00 93.94 85 TYR A O 1
ATOM 663 N N . SER A 1 86 ? -2.042 -5.780 20.160 1.00 91.00 86 SER A N 1
ATOM 664 C CA . SER A 1 86 ? -1.298 -4.542 20.443 1.00 91.00 86 SER A CA 1
ATOM 665 C C . SER A 1 86 ? -2.062 -3.585 21.361 1.00 91.00 86 SER A C 1
ATOM 667 O O . SER A 1 86 ? -1.456 -2.974 22.236 1.00 91.00 86 SER A O 1
ATOM 669 N N . PHE A 1 87 ? -3.385 -3.505 21.213 1.00 87.75 87 PHE A N 1
ATOM 670 C CA . PHE A 1 87 ? -4.241 -2.623 22.013 1.00 87.75 87 PHE A CA 1
ATOM 671 C C . PHE A 1 87 ? -4.803 -3.281 23.286 1.00 87.75 87 PHE A C 1
ATOM 673 O O . PHE A 1 87 ? -5.553 -2.640 24.021 1.00 87.75 87 PHE A O 1
ATOM 680 N N . ARG A 1 88 ? -4.450 -4.548 23.563 1.00 85.38 88 ARG A N 1
ATOM 681 C CA . ARG A 1 88 ? -4.932 -5.348 24.712 1.00 85.38 88 ARG A CA 1
ATOM 682 C C . ARG A 1 88 ? -6.461 -5.343 24.876 1.00 85.38 88 ARG A C 1
ATOM 684 O O . ARG A 1 88 ? -6.974 -5.446 25.988 1.00 85.38 88 ARG A O 1
ATOM 691 N N . ALA A 1 89 ? -7.193 -5.213 23.772 1.00 82.94 89 ALA A N 1
ATOM 692 C CA . ALA A 1 89 ? -8.645 -5.087 23.766 1.00 82.94 89 ALA A CA 1
ATOM 693 C C . ALA A 1 89 ? -9.236 -5.636 22.462 1.00 82.94 89 ALA A C 1
ATOM 695 O O . ALA A 1 89 ? -8.613 -5.560 21.404 1.00 82.94 89 ALA A O 1
ATOM 696 N N . ASN A 1 90 ? -10.482 -6.122 22.513 1.00 82.44 90 ASN A N 1
ATOM 697 C CA . ASN A 1 90 ? -11.273 -6.486 21.327 1.00 82.44 90 ASN A CA 1
ATOM 698 C C . ASN A 1 90 ? -11.817 -5.231 20.634 1.00 82.44 90 ASN A C 1
ATOM 700 O O . ASN A 1 90 ? -13.023 -4.994 20.552 1.00 82.44 90 ASN A O 1
ATOM 704 N N . TYR A 1 91 ? -10.889 -4.391 20.196 1.00 86.19 91 TYR A N 1
ATOM 705 C CA . TYR A 1 91 ? -11.152 -3.041 19.741 1.00 86.19 91 TYR A CA 1
ATOM 706 C C . TYR A 1 91 ? -11.681 -3.006 18.302 1.00 86.19 91 TYR A C 1
ATOM 708 O O . TYR A 1 91 ? -12.534 -2.182 17.974 1.00 86.19 91 TYR A O 1
ATOM 716 N N . ILE A 1 92 ? -11.241 -3.947 17.465 1.00 94.00 92 ILE A N 1
ATOM 717 C CA . ILE A 1 92 ? -11.687 -4.112 16.082 1.00 94.00 92 ILE A CA 1
ATOM 718 C C . ILE A 1 92 ? -12.474 -5.414 15.954 1.00 94.00 92 ILE A C 1
ATOM 720 O O . ILE A 1 92 ? -11.966 -6.500 16.247 1.00 94.00 92 ILE A O 1
ATOM 724 N N . ARG A 1 93 ? -13.715 -5.304 15.473 1.00 95.81 93 ARG A N 1
ATOM 725 C CA . ARG A 1 93 ? -14.586 -6.441 15.140 1.00 95.81 93 ARG A CA 1
ATOM 726 C C . ARG A 1 93 ? -14.424 -6.862 13.683 1.00 95.81 93 ARG A C 1
ATOM 728 O O . ARG A 1 93 ? -14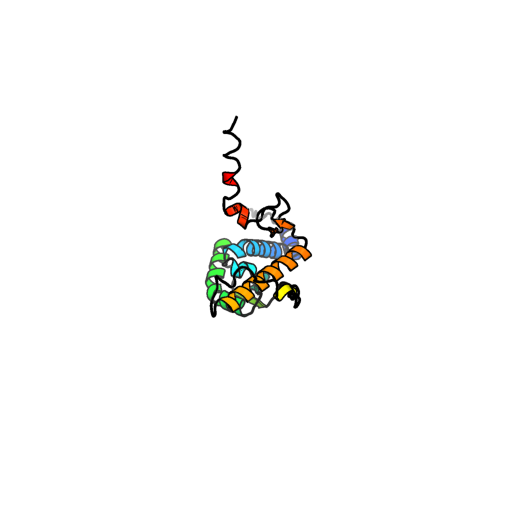.314 -8.056 13.400 1.00 95.81 93 ARG A O 1
ATOM 735 N N . GLU A 1 94 ? -14.364 -5.883 12.784 1.00 96.31 94 GLU A N 1
ATOM 736 C CA . GLU A 1 94 ? -14.370 -6.078 11.333 1.00 96.31 94 GLU A CA 1
ATOM 737 C C . GLU A 1 94 ? -13.389 -5.109 10.655 1.00 96.31 94 GLU A C 1
ATOM 739 O O . GLU A 1 94 ? -13.194 -3.984 11.119 1.00 96.31 94 GLU A O 1
ATOM 744 N N . ILE A 1 95 ? -12.777 -5.542 9.551 1.00 97.56 95 ILE A N 1
ATOM 745 C CA . ILE A 1 95 ? -11.955 -4.694 8.683 1.00 97.56 95 ILE A CA 1
ATOM 746 C C . ILE A 1 95 ? -12.613 -4.671 7.305 1.00 97.56 95 ILE A C 1
ATOM 748 O O . ILE A 1 95 ? -12.828 -5.724 6.708 1.00 97.56 95 ILE A O 1
ATOM 752 N N . ARG A 1 96 ? -12.921 -3.475 6.799 1.00 97.56 96 ARG A N 1
ATOM 753 C CA . ARG A 1 96 ? -13.478 -3.264 5.460 1.00 97.56 96 ARG A CA 1
ATOM 754 C C . ARG A 1 96 ? -12.447 -2.625 4.553 1.00 97.56 96 ARG A C 1
ATOM 756 O O . ARG A 1 96 ? -11.858 -1.605 4.901 1.00 97.56 96 ARG A O 1
ATOM 763 N N . PHE A 1 97 ? -12.290 -3.198 3.368 1.00 97.69 97 PHE A N 1
ATOM 764 C CA . PHE A 1 97 ? -11.419 -2.668 2.329 1.00 97.69 97 PHE A CA 1
ATOM 765 C C . PHE A 1 97 ? -12.267 -1.963 1.275 1.00 97.69 97 PHE A C 1
ATOM 767 O O . PHE A 1 97 ? -13.164 -2.567 0.691 1.00 97.69 97 PHE A O 1
ATOM 774 N N . ILE A 1 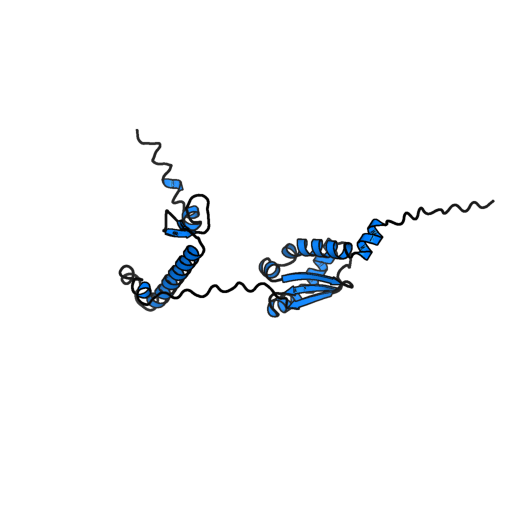98 ? -11.989 -0.684 1.040 1.00 97.06 98 ILE A N 1
ATOM 775 C CA . ILE A 1 98 ? -12.674 0.127 0.030 1.00 97.06 98 ILE A CA 1
ATOM 776 C C . ILE A 1 98 ? -11.663 0.642 -0.988 1.00 97.06 98 ILE A C 1
ATOM 778 O O . ILE A 1 98 ? -10.530 0.964 -0.642 1.00 97.06 98 ILE A O 1
ATOM 782 N N . SER A 1 99 ? -12.053 0.725 -2.257 1.00 94.81 99 SER A N 1
ATOM 783 C CA . SER A 1 99 ? -11.172 1.301 -3.278 1.00 94.81 99 SER A CA 1
ATOM 784 C C . SER A 1 99 ? -11.088 2.814 -3.082 1.00 94.81 99 SER A C 1
ATOM 786 O O . SER A 1 99 ? -12.100 3.506 -3.159 1.00 94.81 99 SER A O 1
ATOM 788 N N . GLY A 1 100 ? -9.887 3.311 -2.795 1.00 90.56 100 GLY A N 1
ATOM 789 C CA . GLY A 1 100 ? -9.618 4.729 -2.573 1.00 90.56 100 GLY A CA 1
ATOM 790 C C . GLY A 1 100 ? -8.983 5.398 -3.790 1.00 90.56 100 GLY A C 1
ATOM 791 O O . GLY A 1 100 ? -8.418 4.746 -4.669 1.00 90.56 100 GLY A O 1
ATOM 792 N N . SER A 1 101 ? -9.026 6.729 -3.823 1.00 82.00 101 SER A N 1
ATOM 793 C CA . SER A 1 101 ? -8.280 7.509 -4.812 1.00 82.00 101 SER A CA 1
ATOM 794 C C . SER A 1 101 ? -6.834 7.677 -4.351 1.00 82.00 101 SER A C 1
ATOM 796 O O . SER A 1 101 ? -6.500 8.623 -3.638 1.00 82.00 101 SER A O 1
ATOM 798 N N . PHE A 1 102 ? -5.968 6.757 -4.764 1.00 82.25 102 PHE A N 1
ATOM 799 C CA . PHE A 1 102 ? -4.525 6.912 -4.600 1.00 82.25 102 PHE A CA 1
ATOM 800 C C . PHE A 1 102 ? -3.992 7.811 -5.717 1.00 82.25 102 PHE A C 1
ATOM 802 O O . PHE A 1 102 ? -4.476 7.710 -6.852 1.00 82.25 102 PHE A O 1
ATOM 809 N N . PRO A 1 103 ? -3.022 8.702 -5.438 1.00 69.44 103 PRO A N 1
ATOM 810 C CA . PRO A 1 103 ? -2.398 9.493 -6.483 1.00 69.44 103 PRO A CA 1
ATOM 811 C C . PRO A 1 103 ? -1.803 8.526 -7.505 1.00 69.44 103 PRO A C 1
ATOM 813 O O . PRO A 1 103 ? -0.825 7.830 -7.238 1.00 69.44 103 PRO A O 1
ATOM 816 N N . LYS A 1 104 ? -2.430 8.448 -8.683 1.00 59.22 104 LYS A N 1
ATOM 817 C CA . LYS A 1 104 ? -1.838 7.747 -9.815 1.00 59.22 104 LYS A CA 1
ATOM 818 C C . LYS A 1 104 ? -0.532 8.471 -10.085 1.00 59.22 104 LYS A C 1
ATOM 820 O O . LYS A 1 104 ? -0.558 9.687 -10.293 1.00 59.22 104 LYS A O 1
ATOM 825 N N . ASN A 1 105 ? 0.591 7.753 -10.066 1.00 52.50 105 ASN A N 1
ATOM 826 C CA . ASN A 1 105 ? 1.829 8.298 -10.605 1.00 52.50 105 ASN A CA 1
ATOM 827 C C . ASN A 1 105 ? 1.478 8.810 -11.998 1.00 52.50 105 ASN A C 1
ATOM 829 O O . ASN A 1 105 ? 1.092 8.021 -12.863 1.00 52.50 105 ASN A O 1
ATOM 833 N N . LYS A 1 106 ? 1.500 10.136 -12.184 1.00 45.59 106 LYS A N 1
ATOM 834 C CA . LYS A 1 106 ? 1.304 10.726 -13.502 1.00 45.59 106 LYS A CA 1
ATOM 835 C C . LYS A 1 106 ? 2.403 10.107 -14.341 1.00 45.59 106 LYS A C 1
ATOM 837 O O . LYS A 1 106 ? 3.575 10.392 -14.113 1.00 45.59 106 LYS A O 1
ATOM 842 N N . HIS A 1 107 ? 2.040 9.198 -15.239 1.00 43.84 107 HIS A N 1
ATOM 843 C CA . HIS A 1 107 ? 2.977 8.721 -16.232 1.00 43.84 107 HIS A CA 1
ATOM 844 C C . HIS A 1 107 ? 3.389 9.969 -17.002 1.00 43.84 107 HIS A C 1
ATOM 846 O O . HIS A 1 107 ? 2.600 10.499 -17.784 1.00 43.84 107 HIS A O 1
ATOM 852 N N . SER A 1 108 ? 4.577 10.504 -16.708 1.00 47.22 108 SER A N 1
ATOM 853 C CA . SER A 1 108 ? 5.143 11.571 -17.518 1.00 47.22 108 SER A CA 1
ATOM 854 C C . SER A 1 108 ? 5.107 11.068 -18.955 1.00 47.22 108 SER A C 1
ATOM 856 O O . SER A 1 108 ? 5.474 9.901 -19.171 1.00 47.22 108 SER A O 1
ATOM 858 N N . PRO A 1 109 ? 4.640 11.887 -19.914 1.00 49.34 109 PRO A N 1
ATOM 859 C CA . PRO A 1 109 ? 4.519 11.461 -21.295 1.00 49.34 109 PRO A CA 1
ATOM 860 C C . PRO A 1 109 ? 5.818 10.774 -21.705 1.00 49.34 109 PRO A C 1
ATOM 862 O O . PRO A 1 109 ? 6.923 11.242 -21.404 1.00 49.34 109 PRO A O 1
ATOM 865 N N . CYS A 1 110 ? 5.689 9.583 -22.283 1.00 46.47 110 CYS A N 1
ATOM 866 C CA . CYS A 1 110 ? 6.832 8.871 -22.815 1.00 46.47 110 CYS A CA 1
ATOM 867 C C . CYS A 1 110 ? 7.470 9.790 -23.852 1.00 46.47 110 CYS A C 1
ATOM 869 O O . CYS A 1 110 ? 6.900 10.002 -24.920 1.00 46.47 110 CYS A O 1
ATOM 871 N N . LEU A 1 111 ? 8.630 10.364 -23.526 1.00 57.88 111 LEU A N 1
ATOM 872 C CA . LEU A 1 111 ? 9.454 11.013 -24.529 1.00 57.88 111 LEU A CA 1
ATOM 873 C C . LEU A 1 111 ? 9.648 10.005 -25.662 1.00 57.88 111 LEU A C 1
ATOM 875 O O . LEU A 1 111 ? 9.893 8.823 -25.416 1.00 57.88 111 LEU A O 1
ATOM 879 N N . SER A 1 112 ? 9.490 10.455 -26.897 1.00 62.03 112 SER A N 1
ATOM 880 C CA . SER A 1 112 ? 9.816 9.665 -28.076 1.00 62.03 112 SER A CA 1
ATOM 881 C C . SER A 1 112 ? 11.164 10.130 -28.607 1.00 62.03 112 SER A C 1
ATOM 883 O O . SER A 1 112 ? 11.361 11.329 -28.801 1.00 62.03 112 SER A O 1
ATOM 885 N N . LEU A 1 113 ? 12.081 9.196 -28.870 1.00 58.78 113 LEU A N 1
ATOM 886 C CA . LEU A 1 113 ? 13.303 9.515 -29.606 1.00 58.78 113 LEU A CA 1
ATOM 887 C C . LEU A 1 113 ? 12.923 9.904 -31.034 1.00 58.78 113 LEU A C 1
ATOM 889 O O . LEU A 1 113 ? 12.088 9.235 -31.660 1.00 58.78 113 LEU A O 1
ATOM 893 N N . SER A 1 114 ? 13.552 10.954 -31.547 1.00 69.44 114 SER A N 1
ATOM 894 C CA . SER A 1 114 ? 13.438 11.351 -32.944 1.00 69.44 114 SER A CA 1
ATOM 895 C C . SER A 1 114 ? 14.001 10.261 -33.870 1.00 69.44 114 SER A C 1
ATOM 897 O O . SER A 1 114 ? 14.709 9.337 -33.456 1.00 69.44 114 SER A O 1
ATOM 899 N N . ARG A 1 115 ? 13.673 10.338 -35.165 1.00 60.06 115 ARG A N 1
ATOM 900 C CA . ARG A 1 115 ? 14.127 9.352 -36.161 1.00 60.06 115 ARG A CA 1
ATOM 901 C C . ARG A 1 115 ? 15.654 9.346 -36.334 1.00 60.06 115 ARG A C 1
ATOM 903 O O . ARG A 1 115 ? 16.198 8.304 -36.686 1.00 60.06 115 ARG A O 1
ATOM 910 N N . THR A 1 116 ? 16.322 10.471 -36.080 1.00 64.19 116 THR A N 1
ATOM 911 C CA . THR A 1 116 ? 17.788 10.600 -36.088 1.00 64.19 116 THR A CA 1
ATOM 912 C C . THR A 1 116 ? 18.403 10.011 -34.817 1.00 64.19 116 THR A C 1
ATOM 914 O O . THR A 1 116 ? 19.259 9.140 -34.919 1.00 64.19 116 THR A O 1
ATOM 917 N N . GLU A 1 117 ? 17.853 10.325 -33.637 1.00 62.84 117 GLU A N 1
ATOM 918 C CA . GLU A 1 117 ? 18.322 9.794 -32.341 1.00 62.84 117 GLU A CA 1
ATOM 919 C C . GLU A 1 117 ? 18.250 8.255 -32.247 1.00 62.84 117 GLU A C 1
ATOM 921 O O . GLU A 1 117 ? 19.015 7.635 -31.505 1.00 62.84 117 GLU A O 1
ATOM 926 N N . LYS A 1 118 ? 17.330 7.624 -32.990 1.00 61.44 118 LYS A N 1
ATOM 927 C CA . LYS A 1 118 ? 17.212 6.158 -33.089 1.00 61.44 118 LYS A CA 1
ATOM 928 C C . LYS A 1 118 ? 18.292 5.510 -33.962 1.00 61.44 118 LYS A C 1
ATOM 930 O O . LYS A 1 118 ? 18.576 4.334 -33.760 1.00 61.44 118 LYS A O 1
ATOM 935 N N . LYS A 1 119 ? 18.857 6.234 -34.936 1.00 61.62 119 LYS A N 1
ATOM 936 C CA . LYS A 1 119 ? 19.882 5.712 -35.859 1.00 61.62 119 LYS A CA 1
ATOM 937 C C . LYS A 1 119 ? 21.289 5.771 -35.264 1.00 61.62 119 LYS A C 1
ATOM 939 O O . LYS A 1 119 ? 22.085 4.882 -35.535 1.00 61.62 119 LYS A O 1
ATOM 944 N N . ASP A 1 120 ? 21.551 6.724 -34.372 1.00 62.50 120 ASP A N 1
ATOM 945 C CA . ASP A 1 120 ? 22.849 6.890 -33.695 1.00 62.50 120 ASP A CA 1
ATOM 946 C C . ASP A 1 120 ? 23.111 5.843 -32.597 1.00 62.50 120 ASP A C 1
ATOM 948 O O . ASP A 1 120 ? 23.926 6.054 -31.696 1.00 62.50 120 ASP A O 1
ATOM 952 N N . VAL A 1 121 ? 22.342 4.752 -32.559 1.00 57.41 121 VAL A N 1
ATOM 953 C CA . VAL A 1 121 ? 22.399 3.803 -31.444 1.00 57.41 121 VAL A CA 1
ATOM 954 C C . VAL A 1 121 ? 23.563 2.837 -31.590 1.00 57.41 121 VAL A C 1
ATOM 956 O O . VAL A 1 121 ? 24.135 2.475 -30.565 1.00 57.41 121 VAL A O 1
ATOM 959 N N . VAL A 1 122 ? 23.995 2.471 -32.802 1.00 56.38 122 VAL A N 1
ATOM 960 C CA . VAL A 1 122 ? 25.078 1.488 -32.914 1.00 56.38 122 VAL A CA 1
ATOM 961 C C . VAL A 1 122 ? 25.875 1.579 -34.224 1.00 56.38 122 VAL A C 1
ATOM 963 O O . VAL A 1 122 ? 25.496 0.971 -35.221 1.00 56.38 122 VAL A O 1
ATOM 966 N N . PRO A 1 123 ? 27.045 2.239 -34.218 1.00 54.59 123 PRO A N 1
ATOM 967 C CA . PRO A 1 123 ? 28.146 1.826 -35.094 1.00 54.59 123 PRO A CA 1
ATOM 968 C C . PRO A 1 123 ? 29.100 0.844 -34.390 1.00 54.59 123 PRO A C 1
ATOM 970 O O . PRO A 1 123 ? 29.773 0.059 -35.046 1.00 54.59 123 PRO A O 1
ATOM 973 N N . GLY A 1 124 ? 29.149 0.859 -33.050 1.00 54.25 124 GLY A N 1
ATOM 974 C CA . GLY A 1 124 ? 30.213 0.203 -32.277 1.00 54.25 124 GLY A CA 1
ATOM 975 C C . GLY A 1 124 ? 29.927 -1.192 -31.709 1.00 54.25 124 GLY A C 1
ATOM 976 O O . GLY A 1 124 ? 30.874 -1.881 -31.368 1.00 54.25 124 GLY A O 1
ATOM 977 N N . ILE A 1 125 ? 28.669 -1.640 -31.597 1.00 56.88 125 ILE A N 1
ATOM 978 C CA . ILE A 1 125 ? 28.297 -2.896 -30.890 1.00 56.88 125 ILE A CA 1
ATOM 979 C C . ILE A 1 125 ? 27.727 -3.961 -31.848 1.00 56.88 125 ILE A C 1
ATOM 981 O O . ILE A 1 125 ? 27.647 -5.132 -31.489 1.00 56.88 125 ILE A O 1
ATOM 985 N N . ASN A 1 126 ? 27.423 -3.608 -33.105 1.00 56.88 126 ASN A N 1
ATOM 986 C CA . ASN A 1 126 ? 26.854 -4.538 -34.099 1.00 56.88 126 ASN A CA 1
ATOM 987 C C . ASN A 1 126 ? 27.749 -5.757 -34.372 1.00 56.88 126 ASN A C 1
ATOM 989 O O . ASN A 1 126 ? 27.270 -6.800 -34.801 1.00 56.88 126 ASN A O 1
ATOM 993 N N . HIS A 1 127 ? 29.053 -5.649 -34.108 1.00 62.12 127 HIS A N 1
ATOM 994 C CA . HIS A 1 127 ? 29.975 -6.774 -34.244 1.00 62.12 127 HIS A CA 1
ATOM 995 C C . HIS A 1 127 ? 29.918 -7.764 -33.061 1.00 62.12 127 HIS A C 1
ATOM 997 O O . HIS A 1 127 ? 30.340 -8.907 -33.224 1.00 62.12 127 HIS A O 1
ATOM 1003 N N . LEU A 1 128 ? 29.384 -7.353 -31.901 1.00 58.41 128 LEU A N 1
ATOM 1004 C CA . LEU A 1 128 ? 29.323 -8.140 -30.658 1.00 58.41 128 LEU A CA 1
ATOM 1005 C C . LEU A 1 128 ? 27.971 -8.832 -30.437 1.00 58.41 128 LEU A C 1
ATOM 1007 O O . LEU A 1 128 ? 27.903 -9.822 -29.714 1.00 58.41 128 LEU A O 1
ATOM 1011 N N . LEU A 1 129 ? 26.896 -8.333 -31.051 1.00 63.72 129 LEU A N 1
ATOM 1012 C CA . LEU A 1 129 ? 25.545 -8.873 -30.905 1.00 63.72 129 LEU A CA 1
ATOM 1013 C C . LEU A 1 129 ? 25.037 -9.329 -32.275 1.00 63.72 129 LEU A C 1
ATOM 1015 O O . LEU A 1 129 ? 24.612 -8.509 -33.078 1.00 63.72 129 LEU A O 1
ATOM 1019 N N . LYS A 1 130 ? 25.095 -10.637 -32.553 1.00 68.00 130 LYS A N 1
ATOM 1020 C CA . LYS A 1 130 ? 24.501 -11.235 -33.761 1.00 68.00 130 LYS A CA 1
ATOM 1021 C C . LYS A 1 130 ? 23.174 -11.918 -33.412 1.00 68.00 130 LYS A C 1
ATOM 1023 O O . LYS A 1 130 ? 23.098 -12.627 -32.411 1.00 68.00 130 LYS A O 1
ATOM 1028 N N . GLY A 1 131 ? 22.155 -11.749 -34.258 1.00 70.12 131 GLY A N 1
ATOM 1029 C CA . GLY A 1 131 ? 20.868 -12.458 -34.167 1.00 70.12 131 GLY A CA 1
ATOM 1030 C C . GLY A 1 131 ? 19.808 -11.764 -33.299 1.00 70.12 131 GLY A C 1
ATOM 1031 O O . GLY A 1 131 ? 19.836 -10.550 -33.113 1.00 70.12 131 GLY A O 1
ATOM 1032 N N . AS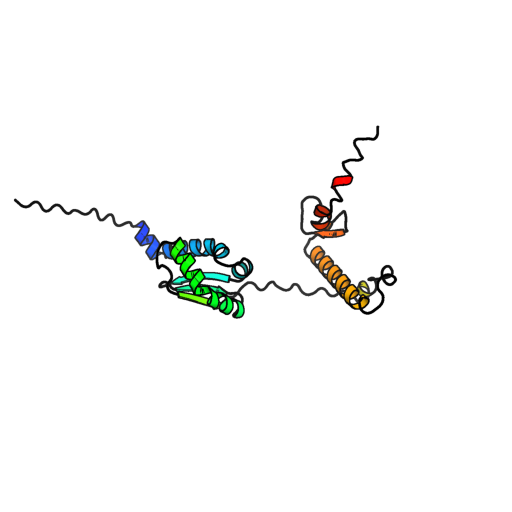P A 1 132 ? 18.868 -12.540 -32.748 1.00 66.81 132 ASP A N 1
ATOM 1033 C CA . ASP A 1 132 ? 17.644 -12.065 -32.062 1.00 66.81 132 ASP A CA 1
ATOM 1034 C C . ASP A 1 132 ? 17.875 -11.124 -30.859 1.00 66.81 132 ASP A C 1
ATOM 1036 O O . ASP A 1 132 ? 16.971 -10.411 -30.406 1.00 66.81 132 ASP A O 1
ATOM 1040 N N . LEU A 1 133 ? 19.103 -11.086 -30.341 1.00 71.19 133 LEU A N 1
ATOM 1041 C CA . LEU A 1 133 ? 19.518 -10.216 -29.242 1.00 71.19 133 LEU A CA 1
ATOM 1042 C C . LEU A 1 133 ? 19.633 -8.745 -29.655 1.00 71.19 133 LEU A C 1
ATOM 1044 O O . LEU A 1 133 ? 19.425 -7.868 -28.814 1.00 71.19 133 LEU A O 1
ATOM 1048 N N . GLU A 1 134 ? 19.895 -8.456 -30.931 1.00 74.81 134 GLU A N 1
ATOM 1049 C CA . GLU A 1 134 ? 20.076 -7.089 -31.432 1.00 74.81 134 GLU A CA 1
ATOM 1050 C C . GLU A 1 134 ? 18.804 -6.254 -31.231 1.00 74.81 134 GLU A C 1
ATOM 1052 O O . GLU A 1 134 ? 18.840 -5.166 -30.655 1.00 74.81 134 GLU A O 1
ATOM 1057 N N . GLY A 1 135 ? 17.641 -6.801 -31.596 1.00 73.75 135 GLY A N 1
ATOM 1058 C CA . GLY A 1 135 ? 16.359 -6.108 -31.454 1.00 73.75 135 GLY A CA 1
ATOM 1059 C C . GLY A 1 135 ? 15.945 -5.867 -29.997 1.00 73.75 135 GLY A C 1
ATOM 1060 O O . GLY A 1 135 ? 15.263 -4.881 -29.696 1.00 73.75 135 GLY A O 1
ATOM 1061 N N . SER A 1 136 ? 16.341 -6.750 -29.080 1.00 74.88 136 SER A N 1
ATOM 1062 C CA . SER A 1 136 ? 16.082 -6.600 -27.640 1.00 74.88 136 SER A CA 1
ATOM 1063 C C . SER A 1 136 ? 17.042 -5.594 -27.003 1.00 74.88 136 SER A C 1
ATOM 1065 O O . SER A 1 136 ? 16.614 -4.719 -26.247 1.00 74.88 136 SER A O 1
ATOM 1067 N N . PHE A 1 137 ? 18.320 -5.646 -27.379 1.00 78.50 137 PHE A N 1
ATOM 1068 C CA . PHE A 1 137 ? 19.334 -4.691 -26.948 1.00 78.50 137 PHE A CA 1
ATOM 1069 C C . PHE A 1 137 ? 19.015 -3.273 -27.434 1.00 78.50 137 PHE A C 1
ATOM 1071 O O . PHE A 1 137 ? 18.992 -2.333 -26.642 1.00 78.50 137 PHE A O 1
ATOM 1078 N N . GLN A 1 138 ? 18.640 -3.123 -28.704 1.00 76.44 138 GLN A N 1
ATOM 1079 C CA . GLN A 1 138 ? 18.222 -1.854 -29.294 1.00 76.44 138 GLN A CA 1
ATOM 1080 C C . GLN A 1 138 ? 17.032 -1.232 -28.545 1.00 76.44 138 GLN A C 1
ATOM 1082 O O . GLN A 1 138 ? 16.997 -0.020 -28.309 1.00 76.44 138 GLN A O 1
ATOM 1087 N N . ARG A 1 139 ? 16.054 -2.051 -28.130 1.00 77.38 139 ARG A N 1
ATOM 1088 C CA . ARG A 1 139 ? 14.927 -1.611 -27.289 1.00 77.38 139 ARG A CA 1
ATOM 1089 C C . ARG A 1 139 ? 15.399 -1.136 -25.916 1.00 77.38 139 ARG A C 1
ATOM 1091 O O . ARG A 1 139 ? 14.945 -0.087 -25.457 1.00 77.38 139 ARG A O 1
ATOM 1098 N N . LEU A 1 140 ? 16.324 -1.863 -25.291 1.00 77.62 140 LEU A N 1
ATOM 1099 C CA . LEU A 1 140 ? 16.881 -1.518 -23.984 1.00 77.62 140 LEU A CA 1
ATOM 1100 C C . LEU A 1 140 ? 17.661 -0.198 -24.035 1.00 77.62 140 LEU A C 1
ATOM 1102 O O . LEU A 1 140 ? 17.413 0.684 -23.212 1.00 77.62 140 LEU A O 1
ATOM 1106 N N . VAL A 1 141 ? 18.530 -0.019 -25.033 1.00 79.62 141 VAL A N 1
ATOM 1107 C CA . VAL A 1 141 ? 19.307 1.217 -25.216 1.00 79.62 141 VAL A CA 1
ATOM 1108 C C . VAL A 1 141 ? 18.390 2.407 -25.491 1.00 79.62 141 VAL A C 1
ATOM 1110 O O . VAL A 1 141 ? 18.537 3.458 -24.864 1.00 79.62 141 VAL A O 1
ATOM 1113 N N . ASN A 1 142 ? 17.382 2.243 -26.353 1.00 78.06 142 ASN A N 1
ATOM 1114 C CA . ASN A 1 142 ? 16.388 3.288 -26.600 1.00 78.06 142 ASN A CA 1
ATOM 1115 C C . ASN A 1 142 ? 15.635 3.671 -25.314 1.00 78.06 142 ASN A C 1
ATOM 1117 O O . ASN A 1 142 ? 15.471 4.855 -25.020 1.00 78.06 142 ASN A O 1
ATOM 1121 N N . ALA A 1 143 ? 15.218 2.688 -24.512 1.00 75.75 143 ALA A N 1
ATOM 1122 C CA . ALA A 1 143 ? 14.557 2.934 -23.233 1.00 75.75 143 ALA A CA 1
ATOM 1123 C C . ALA A 1 143 ? 15.483 3.608 -22.204 1.00 75.75 143 ALA A C 1
ATOM 1125 O O . ALA A 1 143 ? 15.026 4.427 -21.407 1.00 75.75 143 ALA A O 1
ATOM 1126 N N . ALA A 1 144 ? 16.778 3.282 -22.200 1.00 79.69 144 ALA A N 1
ATOM 1127 C CA . ALA A 1 144 ? 17.774 3.942 -21.359 1.00 79.69 144 ALA A CA 1
ATOM 1128 C C . ALA A 1 144 ? 17.974 5.412 -21.766 1.00 79.69 144 ALA A C 1
ATOM 1130 O O . ALA A 1 144 ? 17.898 6.287 -20.906 1.00 79.69 144 ALA A O 1
ATOM 1131 N N . ARG A 1 145 ? 18.109 5.709 -23.069 1.00 80.75 145 ARG A N 1
ATOM 1132 C CA . ARG A 1 145 ? 18.209 7.089 -23.587 1.00 80.75 145 ARG A CA 1
ATOM 1133 C C . ARG A 1 145 ? 16.982 7.930 -23.242 1.00 80.75 145 ARG A C 1
ATOM 1135 O O . ARG A 1 145 ? 17.114 9.081 -22.838 1.00 80.75 145 ARG A O 1
ATOM 1142 N N . LEU A 1 146 ? 15.786 7.356 -23.372 1.00 79.44 146 LEU A N 1
ATOM 1143 C CA . LEU A 1 146 ? 14.542 8.050 -23.039 1.00 79.44 146 LEU A CA 1
ATOM 1144 C C . LEU A 1 146 ? 14.424 8.391 -21.558 1.00 79.44 146 LEU A C 1
ATOM 1146 O O . LEU A 1 146 ? 13.988 9.492 -21.223 1.00 79.44 146 LEU A O 1
ATOM 1150 N N . ARG A 1 147 ? 14.819 7.461 -20.681 1.00 79.50 147 ARG A N 1
ATOM 1151 C CA . ARG A 1 147 ? 14.905 7.720 -19.240 1.00 79.50 147 ARG A CA 1
ATOM 1152 C C . ARG A 1 147 ? 15.901 8.838 -18.963 1.00 79.50 147 ARG A C 1
ATOM 1154 O O . ARG A 1 147 ? 15.520 9.838 -18.371 1.00 79.50 147 ARG A O 1
ATOM 1161 N N . ALA A 1 148 ? 17.100 8.737 -19.532 1.00 81.25 148 ALA A N 1
ATOM 1162 C CA . ALA A 1 148 ? 18.135 9.737 -19.342 1.00 81.25 148 ALA A CA 1
ATOM 1163 C C . ALA A 1 148 ? 17.698 11.150 -19.776 1.00 81.25 148 ALA A C 1
ATOM 1165 O O . ALA A 1 148 ? 17.864 12.113 -19.033 1.00 81.25 148 ALA A O 1
ATOM 1166 N N . LYS A 1 149 ? 17.067 11.274 -20.951 1.00 83.00 149 LYS A N 1
ATOM 1167 C CA . LYS A 1 149 ? 16.539 12.549 -21.462 1.00 83.00 149 LYS A CA 1
ATOM 1168 C C . LYS A 1 149 ? 15.464 13.135 -20.547 1.00 83.00 149 LYS A C 1
ATOM 1170 O O . LYS A 1 149 ? 15.454 14.340 -20.315 1.00 83.00 149 LYS A O 1
ATOM 1175 N N . ARG A 1 150 ? 14.572 12.288 -20.022 1.00 82.25 150 ARG A N 1
ATOM 1176 C CA . ARG A 1 150 ? 13.529 12.706 -19.076 1.00 82.25 150 ARG A CA 1
ATOM 1177 C C . ARG A 1 150 ? 14.139 13.229 -17.785 1.00 82.25 150 ARG A C 1
ATOM 1179 O O . ARG A 1 150 ? 13.724 14.277 -17.307 1.00 82.25 150 ARG A O 1
ATOM 1186 N N . ASP A 1 151 ? 15.105 12.506 -17.238 1.00 83.25 151 ASP A N 1
ATOM 1187 C CA . ASP A 1 151 ? 15.724 12.863 -15.967 1.00 83.25 151 ASP A CA 1
ATOM 1188 C C . ASP A 1 151 ? 16.422 14.224 -16.086 1.00 83.25 151 ASP A C 1
ATOM 1190 O O . ASP A 1 151 ? 16.200 15.097 -15.250 1.00 83.25 151 ASP A O 1
ATOM 1194 N N . LEU A 1 152 ? 17.154 14.462 -17.180 1.00 83.50 152 LEU A N 1
ATOM 1195 C CA . LEU A 1 152 ? 17.774 15.762 -17.469 1.00 83.50 152 LEU A CA 1
ATOM 1196 C C . LEU A 1 152 ? 16.746 16.895 -17.612 1.00 83.50 152 LEU A C 1
ATOM 1198 O O . LEU A 1 152 ? 16.942 17.973 -17.060 1.00 83.50 152 LEU A O 1
ATOM 1202 N N . GLN A 1 153 ? 15.624 16.660 -18.305 1.00 84.50 153 GLN A N 1
ATOM 1203 C CA . GLN A 1 153 ? 14.538 17.649 -18.410 1.00 84.50 153 GLN A CA 1
ATOM 1204 C C . GLN A 1 153 ? 13.893 17.975 -17.055 1.00 84.50 153 GLN A C 1
ATOM 1206 O O . GLN A 1 153 ? 13.387 19.078 -16.871 1.00 84.50 153 GLN A O 1
ATOM 1211 N N . ASN A 1 154 ? 13.938 17.039 -16.107 1.00 82.69 154 ASN A N 1
ATOM 1212 C CA . ASN A 1 154 ? 13.450 17.220 -14.742 1.00 82.69 154 ASN A CA 1
ATOM 1213 C C . ASN A 1 154 ? 14.513 17.802 -13.789 1.00 82.69 154 ASN A C 1
ATOM 1215 O O . ASN A 1 154 ? 14.299 17.809 -12.578 1.00 82.69 154 ASN A O 1
ATOM 1219 N N . GLY A 1 155 ? 15.649 18.280 -14.310 1.00 84.31 155 GLY A N 1
ATOM 1220 C CA . GLY A 1 155 ? 16.706 18.913 -13.518 1.00 84.31 155 GLY A CA 1
ATOM 1221 C C . GLY A 1 155 ? 17.748 17.950 -12.946 1.00 84.31 155 GLY A C 1
ATOM 1222 O O . GLY A 1 155 ? 18.524 18.352 -12.081 1.00 84.31 155 GLY A O 1
ATOM 1223 N N . ALA A 1 156 ? 17.793 16.693 -13.402 1.00 85.25 156 ALA A N 1
ATOM 1224 C CA . ALA A 1 156 ? 18.922 15.819 -13.096 1.00 85.25 156 ALA A CA 1
ATOM 1225 C C . ALA A 1 156 ? 20.210 16.355 -13.737 1.00 85.25 156 ALA A C 1
ATOM 1227 O O . ALA A 1 156 ? 20.186 17.000 -14.786 1.00 85.25 156 ALA A O 1
ATOM 1228 N N . VAL A 1 157 ? 21.346 16.024 -13.131 1.00 84.38 157 VAL A N 1
ATOM 1229 C CA . VAL A 1 157 ? 22.681 16.351 -13.646 1.00 84.38 157 VAL A CA 1
ATOM 1230 C C . VAL A 1 157 ? 23.381 15.081 -14.117 1.00 84.38 157 VAL A C 1
ATOM 1232 O O . VAL A 1 157 ? 23.070 13.983 -13.656 1.00 84.38 157 VAL A O 1
ATOM 1235 N N . LEU A 1 158 ? 24.316 15.198 -15.058 1.00 83.56 158 LEU A N 1
ATOM 1236 C CA . LEU A 1 158 ? 25.104 14.051 -15.511 1.00 83.56 158 LEU A CA 1
ATOM 1237 C C . LEU A 1 158 ? 26.167 13.703 -14.468 1.00 83.56 158 LEU A C 1
ATOM 1239 O O . LEU A 1 158 ? 26.888 14.571 -13.984 1.00 83.56 158 LEU A O 1
ATOM 1243 N N . CYS A 1 159 ? 26.293 12.416 -14.156 1.00 80.81 159 CYS A N 1
ATOM 1244 C CA . CYS A 1 159 ? 27.400 11.907 -13.362 1.00 80.81 159 CYS A CA 1
ATOM 1245 C C . CYS A 1 159 ? 28.736 12.189 -14.062 1.00 80.81 159 CYS A C 1
ATOM 1247 O O . CYS A 1 159 ? 28.908 11.820 -15.222 1.00 80.81 159 CYS A O 1
ATOM 1249 N N . ARG A 1 160 ? 29.722 12.729 -13.343 1.00 78.56 160 ARG A N 1
ATOM 1250 C CA . ARG A 1 160 ? 31.054 13.034 -13.895 1.00 78.56 160 ARG A CA 1
ATOM 1251 C C . ARG A 1 160 ? 31.862 11.801 -14.311 1.00 78.56 160 ARG A C 1
ATOM 1253 O O . ARG A 1 160 ? 32.698 11.911 -15.195 1.00 78.56 160 ARG A O 1
ATOM 1260 N N . LEU A 1 161 ? 31.613 10.643 -13.691 1.00 79.75 161 LEU A N 1
ATOM 1261 C CA . LEU A 1 161 ? 32.327 9.396 -14.002 1.00 79.75 161 LEU A CA 1
ATOM 1262 C C . LEU A 1 161 ? 31.740 8.641 -15.204 1.00 79.75 161 LEU A C 1
ATOM 1264 O O . LEU A 1 161 ? 32.446 8.390 -16.172 1.00 79.75 161 LEU A O 1
ATOM 1268 N N . CYS A 1 162 ? 30.456 8.275 -15.160 1.00 77.19 162 CYS A N 1
ATOM 1269 C CA . CYS A 1 162 ? 29.833 7.464 -16.217 1.00 77.19 162 CYS A CA 1
ATOM 1270 C C . CYS A 1 162 ? 28.887 8.230 -17.152 1.00 77.19 162 CYS A C 1
ATOM 1272 O O . CYS A 1 162 ? 28.338 7.633 -18.074 1.00 77.19 162 CYS A O 1
ATOM 1274 N N . GLY A 1 163 ? 28.602 9.507 -16.888 1.00 76.94 163 GLY A N 1
ATOM 1275 C CA . GLY A 1 163 ? 27.627 10.276 -17.664 1.00 76.94 163 GLY A CA 1
ATOM 1276 C C . GLY A 1 163 ? 26.162 9.869 -17.458 1.00 76.94 163 GLY A C 1
ATOM 1277 O O . GLY A 1 163 ? 25.298 10.364 -18.172 1.00 76.94 163 GLY A O 1
ATOM 1278 N N . CYS A 1 164 ? 25.827 8.990 -16.506 1.00 80.38 164 CYS A N 1
ATOM 1279 C CA . CYS A 1 164 ? 24.424 8.667 -16.220 1.00 80.38 164 CYS A CA 1
ATOM 1280 C C . CYS A 1 164 ? 23.724 9.822 -15.477 1.00 80.38 164 CYS A C 1
ATOM 1282 O O . CYS A 1 164 ? 24.314 10.365 -14.538 1.00 80.38 164 CYS A O 1
ATOM 1284 N N . PRO A 1 165 ? 22.475 10.183 -15.827 1.00 84.50 165 PRO A N 1
ATOM 1285 C CA . PRO A 1 165 ? 21.720 11.198 -15.093 1.00 84.50 165 PRO A CA 1
ATOM 1286 C C . PRO A 1 165 ? 21.467 10.804 -13.637 1.00 84.50 165 PRO A C 1
ATOM 1288 O O . PRO A 1 165 ? 21.159 9.652 -13.334 1.00 84.50 165 PRO A O 1
ATOM 1291 N N . THR A 1 166 ? 21.600 11.769 -12.732 1.00 82.44 166 THR A N 1
ATOM 1292 C CA . THR A 1 166 ? 21.429 11.594 -11.288 1.00 82.44 166 THR A CA 1
ATOM 1293 C C . THR A 1 166 ? 20.725 12.801 -10.672 1.00 82.44 166 THR A C 1
ATOM 1295 O O . THR A 1 166 ? 20.923 13.940 -11.091 1.00 82.44 166 THR A O 1
ATOM 1298 N N . SER A 1 167 ? 19.893 12.551 -9.662 1.00 77.25 167 SER A N 1
ATOM 1299 C CA . SER A 1 167 ? 19.144 13.578 -8.928 1.00 77.25 167 SER A CA 1
ATOM 1300 C C . SER A 1 167 ? 19.881 14.103 -7.687 1.00 77.25 167 SER A C 1
ATOM 1302 O O . SER A 1 167 ? 19.301 14.851 -6.905 1.00 77.25 167 SER A O 1
ATOM 1304 N N . VAL A 1 168 ? 21.119 13.658 -7.440 1.00 67.69 168 VAL A N 1
ATOM 1305 C CA . VAL A 1 168 ? 21.851 13.944 -6.195 1.00 67.69 168 VAL A CA 1
ATOM 1306 C C . VAL A 1 168 ? 22.670 15.230 -6.330 1.00 67.69 168 VAL A C 1
ATOM 1308 O O . VAL A 1 168 ? 23.505 15.340 -7.223 1.00 67.69 168 VAL A O 1
ATOM 1311 N N . SER A 1 169 ? 22.454 16.181 -5.415 1.00 59.56 169 SER A N 1
ATOM 1312 C CA . SER A 1 169 ? 23.111 17.498 -5.383 1.00 59.56 169 SER A CA 1
ATOM 1313 C C . SER A 1 169 ? 24.451 17.540 -4.637 1.00 59.56 169 SER A C 1
ATOM 1315 O O . SER A 1 169 ? 25.156 18.540 -4.730 1.00 59.56 169 SER A O 1
ATOM 1317 N N . LEU A 1 170 ? 24.845 16.480 -3.924 1.00 51.38 170 LEU A N 1
ATOM 1318 C CA . LEU A 1 170 ? 26.153 16.409 -3.266 1.00 51.38 170 LEU A CA 1
ATOM 1319 C C . LEU A 1 170 ? 27.086 15.427 -3.993 1.00 51.38 170 LEU A C 1
ATOM 1321 O O . LEU A 1 170 ? 26.939 14.211 -3.873 1.00 51.38 170 LEU A O 1
ATOM 1325 N N . ASN A 1 171 ? 28.066 16.003 -4.700 1.00 55.84 171 ASN A N 1
ATOM 1326 C CA . ASN A 1 171 ? 29.275 15.394 -5.281 1.00 55.84 171 ASN A CA 1
ATOM 1327 C C . ASN A 1 171 ? 29.187 14.657 -6.635 1.00 55.84 171 ASN A C 1
ATOM 1329 O O . ASN A 1 171 ? 30.086 13.885 -6.941 1.00 55.84 171 ASN A O 1
ATOM 1333 N N . GLU A 1 172 ? 28.188 14.931 -7.485 1.00 65.12 172 GLU A N 1
ATOM 1334 C CA . GLU A 1 172 ? 28.241 14.704 -8.957 1.00 65.12 172 GLU A CA 1
ATOM 1335 C C . GLU A 1 172 ? 28.585 13.282 -9.449 1.00 65.12 172 GLU A C 1
ATOM 1337 O O . GLU A 1 172 ? 28.961 13.075 -10.607 1.00 65.12 172 GLU A O 1
ATOM 1342 N N . ILE A 1 173 ? 28.436 12.278 -8.589 1.00 72.38 173 ILE A N 1
ATOM 1343 C CA . ILE A 1 173 ? 28.692 10.874 -8.904 1.00 72.38 173 ILE A CA 1
ATOM 1344 C C . ILE A 1 173 ? 27.416 10.083 -8.614 1.00 72.38 173 ILE A C 1
ATOM 1346 O O . ILE A 1 173 ? 26.814 10.213 -7.547 1.00 72.38 173 ILE A O 1
ATOM 1350 N N . CYS A 1 174 ? 26.955 9.293 -9.586 1.00 78.38 174 CYS A N 1
ATOM 1351 C CA . CYS A 1 174 ? 25.736 8.501 -9.443 1.00 78.38 174 CYS A CA 1
ATOM 1352 C C . CYS A 1 174 ? 25.930 7.345 -8.453 1.00 78.38 174 CYS A C 1
ATOM 1354 O O . CYS A 1 174 ? 27.050 6.909 -8.181 1.00 78.38 174 CYS A O 1
ATOM 1356 N N . SER A 1 175 ? 24.820 6.795 -7.957 1.00 77.81 175 SER A N 1
ATOM 1357 C CA . SER A 1 175 ? 24.849 5.639 -7.058 1.00 77.81 175 SER A CA 1
ATOM 1358 C C . SER A 1 175 ? 25.620 4.454 -7.650 1.00 77.81 175 SER A C 1
ATOM 1360 O O . SER A 1 175 ? 26.363 3.825 -6.914 1.00 77.81 175 SER A O 1
ATOM 1362 N N . GLY A 1 176 ? 25.522 4.195 -8.960 1.00 77.12 176 GLY A N 1
ATOM 1363 C CA . GLY A 1 176 ? 26.271 3.114 -9.620 1.00 77.12 176 GLY A CA 1
ATOM 1364 C C . GLY A 1 176 ? 27.784 3.260 -9.444 1.00 77.12 176 GLY A C 1
ATOM 1365 O O . GLY A 1 176 ? 28.413 2.454 -8.768 1.00 77.12 176 GLY A O 1
ATOM 1366 N N . CYS A 1 177 ? 28.351 4.372 -9.917 1.00 76.62 177 CYS A N 1
ATOM 1367 C CA . CYS A 1 177 ? 29.784 4.645 -9.772 1.00 76.62 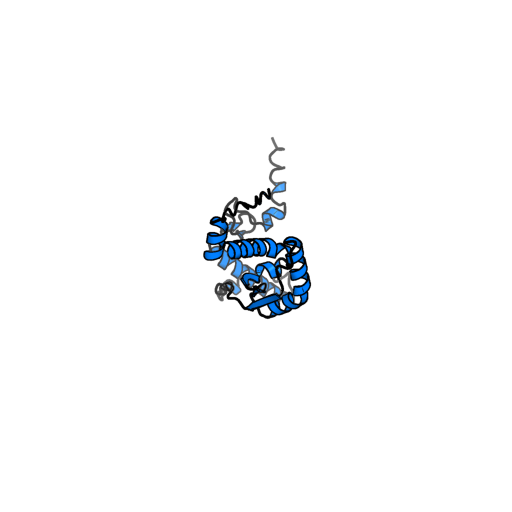177 CYS A CA 1
ATOM 1368 C C . CYS A 1 177 ? 30.250 4.780 -8.317 1.00 76.62 177 CYS A C 1
ATOM 1370 O O . CYS A 1 177 ? 31.433 4.611 -8.032 1.00 76.62 177 CYS A O 1
ATOM 1372 N N . ARG A 1 178 ? 29.345 5.106 -7.387 1.00 74.44 178 ARG A N 1
ATOM 1373 C CA . ARG A 1 178 ? 29.664 5.140 -5.958 1.00 74.44 178 ARG A CA 1
ATOM 1374 C C . ARG A 1 178 ? 29.858 3.736 -5.374 1.00 74.44 178 ARG A C 1
ATOM 1376 O O . ARG A 1 178 ? 30.666 3.589 -4.463 1.00 74.44 178 ARG A O 1
ATOM 1383 N N . PHE A 1 179 ? 29.131 2.733 -5.870 1.00 71.44 179 PHE A N 1
ATOM 1384 C CA . PHE A 1 179 ? 29.208 1.350 -5.384 1.00 71.44 179 PHE A CA 1
ATOM 1385 C C . PHE A 1 179 ? 30.200 0.476 -6.162 1.00 71.44 179 PHE A C 1
ATOM 1387 O O . PHE A 1 179 ? 30.698 -0.491 -5.596 1.00 71.44 179 PHE A O 1
ATOM 1394 N N . ASP A 1 180 ? 30.560 0.847 -7.393 1.00 63.81 180 ASP A N 1
ATOM 1395 C CA . ASP A 1 180 ? 31.498 0.083 -8.235 1.00 63.81 180 ASP A CA 1
ATOM 1396 C C . ASP A 1 180 ? 32.977 0.169 -7.787 1.00 63.81 180 ASP A C 1
ATOM 1398 O O . ASP A 1 180 ? 33.864 -0.352 -8.458 1.00 63.81 180 ASP A O 1
ATOM 1402 N N . GLY A 1 181 ? 33.287 0.824 -6.660 1.00 54.84 181 GLY A N 1
ATOM 1403 C CA . GLY A 1 181 ? 34.641 0.844 -6.083 1.00 54.84 181 GLY A CA 1
ATOM 1404 C C . GLY A 1 181 ? 35.696 1.610 -6.898 1.00 54.84 181 GLY A C 1
ATOM 1405 O O . GLY A 1 181 ? 36.855 1.685 -6.494 1.00 54.84 181 GLY A O 1
ATOM 1406 N N . SER A 1 182 ? 35.327 2.256 -8.008 1.00 53.66 182 SER A N 1
ATOM 1407 C CA . SER A 1 182 ? 36.259 3.014 -8.860 1.00 53.66 182 SER A CA 1
ATOM 1408 C C . SER A 1 182 ? 36.823 4.284 -8.204 1.00 53.66 182 SER A C 1
ATOM 1410 O O . SER A 1 182 ? 37.732 4.905 -8.745 1.00 53.66 182 SER A O 1
ATOM 1412 N N . LEU A 1 183 ? 36.289 4.688 -7.046 1.00 50.91 183 LEU A N 1
ATOM 1413 C CA . LEU A 1 183 ? 36.807 5.793 -6.230 1.00 50.91 183 LEU A CA 1
ATOM 1414 C C . LEU A 1 183 ? 37.858 5.352 -5.200 1.00 50.91 183 LEU A C 1
ATOM 1416 O O . LEU A 1 183 ? 38.619 6.196 -4.738 1.00 50.91 183 LEU A O 1
ATOM 1420 N N . SER A 1 184 ? 37.931 4.066 -4.836 1.00 47.12 184 SER A N 1
ATOM 1421 C CA . SER A 1 184 ? 38.877 3.595 -3.807 1.00 47.12 184 SER A CA 1
ATOM 1422 C C . SER A 1 184 ? 40.318 3.432 -4.299 1.00 47.12 184 SER A C 1
ATOM 1424 O O . SER A 1 184 ? 41.218 3.300 -3.477 1.00 47.12 184 SER A O 1
ATOM 1426 N N . SER A 1 185 ? 40.565 3.463 -5.609 1.00 47.47 185 SER A N 1
ATOM 1427 C CA . SER A 1 185 ? 41.896 3.222 -6.184 1.00 47.47 185 SER A CA 1
ATOM 1428 C C . SER A 1 185 ? 42.669 4.485 -6.578 1.00 47.47 185 SER A C 1
ATOM 1430 O O . SER A 1 185 ? 43.873 4.397 -6.775 1.00 47.47 185 SER A O 1
ATOM 1432 N N . GLN A 1 186 ? 42.046 5.669 -6.640 1.00 47.81 186 GLN A N 1
ATOM 1433 C CA . GLN A 1 186 ? 42.754 6.899 -7.050 1.00 47.81 186 GLN A CA 1
ATOM 1434 C C . GLN A 1 186 ? 43.371 7.699 -5.892 1.00 47.81 186 GLN A C 1
ATOM 1436 O O . GLN A 1 186 ? 44.226 8.550 -6.129 1.00 47.81 186 GLN A O 1
ATOM 1441 N N . THR A 1 187 ? 42.995 7.430 -4.640 1.00 46.34 187 THR A N 1
ATOM 1442 C CA . THR A 1 187 ? 43.639 8.049 -3.465 1.00 46.34 187 THR A CA 1
ATOM 1443 C C . THR A 1 187 ? 44.854 7.275 -2.954 1.00 46.34 187 THR A C 1
ATOM 1445 O O . THR A 1 187 ? 45.593 7.816 -2.144 1.00 46.34 187 THR A O 1
ATOM 1448 N N . ALA A 1 188 ? 45.105 6.052 -3.434 1.00 42.88 188 ALA A N 1
ATOM 1449 C CA . ALA A 1 188 ? 46.232 5.233 -2.974 1.00 42.88 188 ALA A CA 1
ATOM 1450 C C . ALA A 1 188 ? 47.545 5.460 -3.755 1.00 42.88 188 ALA A C 1
ATOM 1452 O O . ALA A 1 188 ? 48.609 5.110 -3.258 1.00 42.88 188 ALA A O 1
ATOM 1453 N N . GLU A 1 189 ? 47.506 6.065 -4.949 1.00 44.78 189 GLU A N 1
ATOM 1454 C CA . GLU A 1 189 ? 48.707 6.256 -5.788 1.00 44.78 189 GLU A CA 1
ATOM 1455 C C . GLU A 1 189 ? 49.329 7.660 -5.709 1.00 44.78 189 GLU A C 1
ATOM 1457 O O . GLU A 1 189 ? 50.392 7.884 -6.279 1.00 44.78 189 GLU A O 1
ATOM 1462 N N . LYS A 1 190 ? 48.730 8.609 -4.974 1.00 43.97 190 LYS A N 1
ATOM 1463 C CA . LYS A 1 190 ? 49.297 9.966 -4.816 1.00 43.97 190 LYS A CA 1
ATOM 1464 C C . LYS A 1 190 ? 50.115 10.204 -3.545 1.00 43.97 190 LYS A C 1
ATOM 1466 O O . LYS A 1 190 ? 50.695 11.274 -3.425 1.00 43.97 190 LYS A O 1
ATOM 1471 N N . GLU A 1 191 ? 50.227 9.226 -2.647 1.00 45.88 191 GLU A N 1
ATOM 1472 C CA . GLU A 1 191 ? 51.094 9.328 -1.456 1.00 45.88 191 GLU A CA 1
ATOM 1473 C C . GLU A 1 191 ? 52.417 8.551 -1.580 1.00 45.88 191 GLU A C 1
ATOM 1475 O O . GLU A 1 191 ? 53.205 8.547 -0.643 1.00 45.88 191 GLU A O 1
ATOM 1480 N N . ASN A 1 192 ? 52.710 7.932 -2.733 1.00 45.84 192 ASN A N 1
ATOM 1481 C CA . ASN A 1 192 ? 53.912 7.102 -2.908 1.00 45.84 192 ASN A CA 1
ATOM 1482 C C . ASN A 1 192 ? 54.731 7.429 -4.169 1.00 45.84 192 ASN A C 1
ATOM 1484 O O . ASN A 1 192 ? 55.281 6.546 -4.828 1.00 45.84 192 ASN A O 1
ATOM 1488 N N . SER A 1 193 ? 54.832 8.707 -4.529 1.00 42.66 193 SER A N 1
ATOM 1489 C CA . SER A 1 193 ? 55.812 9.175 -5.517 1.00 42.66 193 SER A CA 1
ATOM 1490 C C . SER A 1 193 ? 56.228 10.618 -5.229 1.00 42.66 193 SER A C 1
ATOM 1492 O O . SER A 1 193 ? 55.585 11.542 -5.712 1.00 42.66 193 SER A O 1
ATOM 1494 N N . VAL A 1 194 ? 57.331 10.715 -4.472 1.00 42.22 194 VAL A N 1
ATOM 1495 C CA . VAL A 1 194 ? 58.328 11.807 -4.372 1.00 42.22 194 VAL A CA 1
ATOM 1496 C C . VAL A 1 194 ? 57.852 13.168 -3.866 1.00 42.22 194 VAL A C 1
ATOM 1498 O O . VAL A 1 194 ? 57.145 13.888 -4.599 1.00 42.22 194 VAL A O 1
#

Secondary structure (DSSP, 8-state):
-------------HHHHHHHHTTHHHHHHHHHHHHHHHHHS-HHHHHTEEEEEEETTEEEEEESSHHHHHHHHHTHHHHHHHHHHHTTS---SEEEEEE-----------PPPPTTTTTTT-SSSTTT--STHHHHHHHHHHHHHHHHHHHHHTT-EE-TTT--EE---SSS--HHHHHSSTTSSSSSSSSS--

Radius of gyration: 29.8 Å; Cα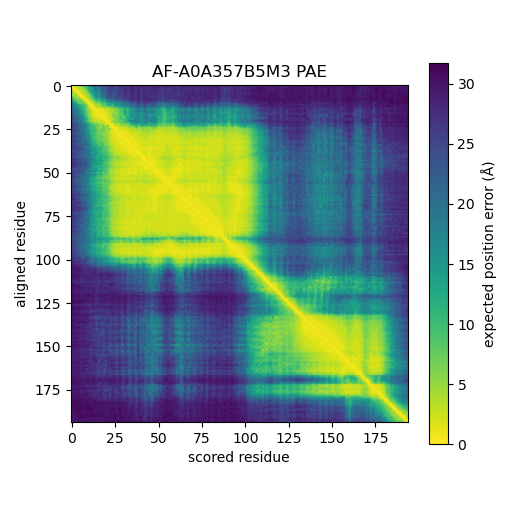 contacts (8 Å, |Δi|>4): 165; chains: 1; bounding box: 84×32×101 Å

Mean predicted aligned error: 17.12 Å

Sequence (194 aa):
MFTITIILNNKIDWIDILANQNGLRAAAQIAEISGLWPRLVKPLFAAASRVSSLRNHVLTVEVASPVIGYELSVVSSQIKEKINYSFRANYIREIRFISGSFPKNKHSPCLSLSRTEKKDVVPGINHLLKGDLEGSFQRLVNAARLRAKRDLQNGAVLCRLCGCPTSVSLNEICSGCRFDGSLSSQTAEKENSV

Nearest PDB structures (foldseek):
  7ykm-assembly1_A  TM=8.053E-01  e=5.604E-06  Deinococcus radiodurans
  8a3v-assembly1_C  TM=5.387E-01  e=5.148E-05  Vibrio cholerae
  4tps-assembly1_B  TM=6.068E-01  e=1.361E-02  Bacillus subtilis subsp. subtilis str. 168
  2e0g-assembly1_A  TM=5.495E-01  e=1.169E-01  Escherichia coli K-12
  2z51-assembly1_A-2  TM=3.801E-01  e=1.456E-02  unclassified

Foldseek 3Di:
DDDDDDPDPCPPPVVVVVCVVVVVVQVVVQVVCQVCVCVLDPVVLNVFKGFDGADPLETEIEGQDVVSQVVCVVCVVVSQVVVCVVVVHNSHDYYHYDHDDDPDPPPDPQDDDDPVSLVPQDPPCPVPDDDPVVVVVSVVSRSQVSVQVVLVVVPFDAAPPPRGTDPDPPDRHHPVRVPVCPVVPPVVPVVPDD

pLDDT: mean 75.42, std 17.99, range [34.47, 97.69]